Protein AF-A0A6M6E8F3-F1 (afdb_monomer_lite)

pLDDT: mean 72.71, std 21.68, range [26.3, 95.5]

Structure (mmCIF, N/CA/C/O backbone):
data_AF-A0A6M6E8F3-F1
#
_entry.id   AF-A0A6M6E8F3-F1
#
loop_
_atom_site.group_PDB
_atom_site.id
_atom_site.type_symbol
_atom_site.label_atom_id
_atom_site.label_alt_id
_atom_site.label_comp_id
_atom_site.label_asym_id
_atom_site.label_entity_id
_atom_site.label_seq_id
_atom_site.pdbx_PDB_ins_code
_atom_site.Cartn_x
_atom_site.Cartn_y
_atom_site.Cartn_z
_atom_site.occupancy
_atom_site.B_iso_or_equiv
_atom_site.auth_seq_id
_atom_site.auth_comp_id
_atom_site.auth_asym_id
_atom_site.auth_atom_id
_atom_site.pdbx_PDB_model_num
ATOM 1 N N . MET A 1 1 ? 24.243 13.086 -20.983 1.00 77.94 1 MET A N 1
ATOM 2 C CA . MET A 1 1 ? 22.842 13.074 -20.496 1.00 77.94 1 MET A CA 1
ATOM 3 C C . MET A 1 1 ? 22.881 13.192 -18.975 1.00 77.94 1 MET A C 1
ATOM 5 O O . MET A 1 1 ? 23.960 13.011 -18.423 1.00 77.94 1 MET A O 1
ATOM 9 N N . GLU A 1 2 ? 21.781 13.536 -18.310 1.00 85.00 2 GLU A N 1
ATOM 10 C CA . GLU A 1 2 ? 21.704 13.627 -16.841 1.00 85.00 2 GLU A CA 1
ATOM 11 C C . GLU A 1 2 ? 20.726 12.581 -16.309 1.00 85.00 2 GLU A C 1
ATOM 13 O O . GLU A 1 2 ? 19.690 12.353 -16.931 1.00 85.00 2 GLU A O 1
ATOM 18 N N . TYR A 1 3 ? 21.041 11.976 -15.164 1.00 87.31 3 TYR A N 1
ATOM 19 C CA . TYR A 1 3 ? 20.139 11.078 -14.440 1.00 87.31 3 TYR A CA 1
ATOM 20 C C . TYR A 1 3 ? 20.190 11.373 -12.940 1.00 87.31 3 TYR A C 1
ATOM 22 O O . TYR A 1 3 ? 21.206 11.829 -12.411 1.00 87.31 3 TYR A O 1
ATOM 30 N N . TYR A 1 4 ? 19.077 11.138 -12.248 1.00 88.88 4 TYR A N 1
ATOM 31 C CA . TYR A 1 4 ? 18.928 11.475 -10.829 1.00 88.88 4 TYR A CA 1
ATOM 32 C C . TYR A 1 4 ? 18.989 10.221 -9.962 1.00 88.88 4 TYR A C 1
ATOM 34 O O . TYR A 1 4 ? 18.429 9.199 -10.340 1.00 88.88 4 TYR A O 1
ATOM 42 N N . TYR A 1 5 ? 19.590 10.302 -8.777 1.00 90.12 5 TYR A N 1
ATOM 43 C CA . TYR A 1 5 ? 19.613 9.210 -7.801 1.00 90.12 5 TYR A CA 1
ATOM 44 C C . TYR A 1 5 ? 19.027 9.651 -6.460 1.00 90.12 5 TYR A C 1
ATOM 46 O O . TYR A 1 5 ? 19.533 10.581 -5.828 1.00 90.12 5 TYR A O 1
ATOM 54 N N . PHE A 1 6 ? 17.976 8.951 -6.032 1.00 88.00 6 PHE A N 1
ATOM 55 C CA . PHE A 1 6 ? 17.266 9.179 -4.776 1.00 88.00 6 PHE A CA 1
ATOM 56 C C . PHE A 1 6 ? 17.808 8.245 -3.699 1.00 88.00 6 PHE A C 1
ATOM 58 O O . PHE A 1 6 ? 17.454 7.065 -3.646 1.00 88.00 6 PHE A O 1
ATOM 65 N N . ARG A 1 7 ? 18.661 8.780 -2.819 1.00 84.75 7 ARG A N 1
ATOM 66 C CA . ARG A 1 7 ? 19.386 7.974 -1.818 1.00 84.75 7 ARG A CA 1
ATOM 67 C C . ARG A 1 7 ? 18.483 7.276 -0.805 1.00 84.75 7 ARG A C 1
ATOM 69 O O . ARG A 1 7 ? 18.870 6.248 -0.267 1.00 84.75 7 ARG A O 1
ATOM 76 N N . ASP A 1 8 ? 17.309 7.834 -0.518 1.00 81.06 8 ASP A N 1
ATOM 77 C CA . ASP A 1 8 ? 16.386 7.305 0.491 1.00 81.06 8 ASP A CA 1
ATOM 78 C C . ASP A 1 8 ? 15.407 6.248 -0.042 1.00 81.06 8 ASP A C 1
ATOM 80 O O . ASP A 1 8 ? 14.655 5.658 0.731 1.00 81.06 8 ASP A O 1
ATOM 84 N N . ILE A 1 9 ? 15.410 6.011 -1.357 1.00 81.06 9 ILE A N 1
ATOM 85 C CA . ILE A 1 9 ? 14.606 4.978 -2.029 1.00 81.06 9 ILE A CA 1
ATOM 86 C C . ILE A 1 9 ? 15.512 3.980 -2.788 1.00 81.06 9 ILE A C 1
ATOM 88 O O . ILE A 1 9 ? 15.017 2.969 -3.271 1.00 81.06 9 ILE A O 1
ATOM 92 N N . ASP A 1 10 ? 16.827 4.239 -2.844 1.00 84.56 10 ASP A N 1
ATOM 93 C CA . ASP A 1 10 ? 17.835 3.510 -3.631 1.00 84.56 10 ASP A CA 1
ATOM 94 C C . ASP A 1 10 ? 17.411 3.314 -5.098 1.00 84.56 10 ASP A C 1
ATOM 96 O O . ASP A 1 10 ? 17.284 2.199 -5.601 1.00 84.56 10 ASP A O 1
ATOM 100 N N . PHE A 1 11 ? 17.121 4.426 -5.781 1.00 87.50 11 PHE A N 1
ATOM 101 C CA . PHE A 1 11 ? 16.502 4.394 -7.106 1.00 87.50 11 PHE A CA 1
ATOM 102 C C . PHE A 1 11 ? 17.033 5.474 -8.054 1.00 87.50 11 PHE A C 1
ATOM 104 O O . PHE A 1 11 ? 17.183 6.639 -7.664 1.00 87.50 11 PHE A O 1
ATOM 111 N N . TYR A 1 12 ? 17.263 5.099 -9.316 1.00 88.31 12 TYR A N 1
ATOM 112 C CA . TYR A 1 12 ? 17.655 6.013 -10.388 1.00 88.31 12 TYR A CA 1
ATOM 113 C C . TYR A 1 12 ? 16.429 6.506 -11.170 1.00 88.31 12 TYR A C 1
ATOM 115 O O . TYR A 1 12 ? 15.498 5.759 -11.430 1.00 88.31 12 TYR A O 1
ATOM 123 N N . CYS A 1 13 ? 16.419 7.765 -11.596 1.00 90.06 13 CYS A N 1
ATOM 124 C CA . CYS A 1 13 ? 15.531 8.256 -12.650 1.00 90.06 13 CYS A CA 1
ATOM 125 C C . CYS A 1 13 ? 16.394 8.545 -13.873 1.00 90.06 13 CYS A C 1
ATOM 127 O O . CYS A 1 13 ? 17.084 9.569 -13.891 1.00 90.06 13 CYS A O 1
ATOM 129 N N . ILE A 1 14 ? 16.359 7.656 -14.869 1.00 89.50 14 ILE A N 1
ATOM 130 C CA . ILE A 1 14 ? 16.990 7.911 -16.16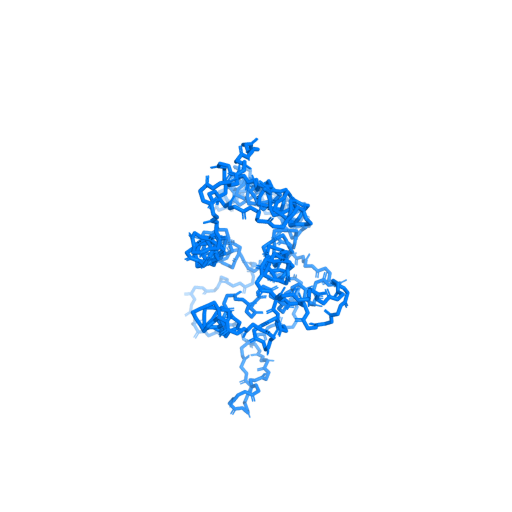8 1.00 89.50 14 ILE A CA 1
ATOM 131 C C . ILE A 1 14 ? 16.177 8.964 -16.920 1.00 89.50 14 ILE A C 1
ATOM 133 O O . ILE A 1 14 ? 16.746 9.876 -17.515 1.00 89.50 14 ILE A O 1
ATOM 137 N N . ASN A 1 15 ? 14.846 8.893 -16.836 1.00 87.88 15 ASN A N 1
ATOM 138 C CA . ASN A 1 15 ? 13.970 9.875 -17.453 1.00 87.88 15 ASN A CA 1
ATOM 139 C C . ASN A 1 15 ? 13.608 10.986 -16.445 1.00 87.88 15 ASN A C 1
ATOM 141 O O . ASN A 1 15 ? 13.004 10.709 -15.403 1.00 87.88 15 ASN A O 1
ATOM 145 N N . PRO A 1 16 ? 13.893 12.276 -16.735 1.00 85.06 16 PRO A N 1
ATOM 146 C CA . PRO A 1 16 ? 13.561 13.387 -15.834 1.00 85.06 16 PRO A CA 1
ATOM 147 C C . PRO A 1 16 ? 12.064 13.489 -15.494 1.00 85.06 16 PRO A C 1
ATOM 149 O O . PRO A 1 16 ? 11.696 13.982 -14.428 1.00 85.06 16 PRO A O 1
ATOM 152 N N . SER A 1 17 ? 11.181 12.976 -16.358 1.00 83.38 17 SER A N 1
ATOM 153 C CA . SER A 1 17 ? 9.737 12.868 -16.107 1.00 83.38 17 SER A CA 1
ATOM 154 C C . SER A 1 17 ? 9.382 11.983 -14.908 1.00 83.38 17 SER A C 1
ATOM 156 O O . SER A 1 17 ? 8.331 12.198 -14.300 1.00 83.38 17 SER A O 1
ATOM 158 N N . THR A 1 18 ? 10.240 11.026 -14.549 1.00 89.19 18 THR A N 1
ATOM 159 C CA . THR A 1 18 ? 10.039 10.058 -13.459 1.00 89.19 18 THR A CA 1
ATOM 160 C C . THR A 1 18 ? 10.247 10.684 -12.078 1.00 89.19 18 THR A C 1
ATOM 162 O O . THR A 1 18 ? 9.596 10.280 -11.113 1.00 89.19 18 THR A O 1
ATOM 165 N N . VAL A 1 19 ? 11.065 11.743 -11.981 1.00 87.12 19 VAL A N 1
ATOM 166 C CA . VAL A 1 19 ? 11.380 12.479 -10.737 1.00 87.12 19 VAL A CA 1
ATOM 167 C C . VAL A 1 19 ? 10.122 12.863 -9.952 1.00 87.12 19 VAL A C 1
ATOM 169 O O . VAL A 1 19 ? 10.101 12.773 -8.723 1.00 87.12 19 VAL A O 1
ATOM 172 N N . LYS A 1 20 ? 9.049 13.271 -10.645 1.00 85.88 20 LYS A N 1
ATOM 173 C CA . LYS A 1 20 ? 7.775 13.631 -10.002 1.00 85.88 20 LYS A CA 1
ATOM 174 C C . LYS A 1 20 ? 7.107 12.421 -9.336 1.00 85.88 20 LYS A C 1
ATOM 176 O O . LYS A 1 20 ? 6.633 12.548 -8.214 1.00 85.88 20 LYS A O 1
ATOM 181 N N . TYR A 1 21 ? 7.132 11.252 -9.979 1.00 89.31 21 TYR A N 1
ATOM 182 C CA . TYR A 1 21 ? 6.516 10.028 -9.467 1.00 89.31 21 TYR A CA 1
ATOM 183 C C . TYR A 1 21 ? 7.298 9.462 -8.278 1.00 89.31 21 TYR A C 1
ATOM 185 O O . TYR A 1 21 ? 6.689 9.112 -7.274 1.00 89.31 21 TYR A O 1
ATOM 193 N N . VAL A 1 22 ? 8.634 9.482 -8.313 1.00 86.81 22 VAL A N 1
ATOM 194 C CA . VAL A 1 22 ? 9.467 9.064 -7.166 1.00 86.81 22 VAL A CA 1
ATOM 195 C C . VAL A 1 22 ? 9.282 10.002 -5.967 1.00 86.81 22 VAL A C 1
ATOM 197 O O . VAL A 1 22 ? 9.132 9.543 -4.834 1.00 86.81 22 VAL A O 1
ATOM 200 N N . ARG A 1 23 ? 9.174 11.319 -6.201 1.00 82.62 23 ARG A N 1
ATOM 201 C CA . ARG A 1 23 ? 8.802 12.286 -5.151 1.00 82.62 23 ARG A CA 1
ATOM 202 C C . ARG A 1 23 ? 7.404 12.022 -4.583 1.00 82.62 23 ARG A C 1
ATOM 204 O O . ARG A 1 23 ? 7.235 12.105 -3.367 1.00 82.62 23 ARG A O 1
ATOM 211 N N . SER A 1 24 ? 6.425 11.671 -5.416 1.00 85.94 24 SER A N 1
ATOM 212 C CA . SER A 1 24 ? 5.096 11.267 -4.944 1.00 85.94 24 SER A CA 1
ATOM 213 C C . SER A 1 24 ? 5.142 9.958 -4.146 1.00 85.94 24 SER A C 1
ATOM 215 O O . SER A 1 24 ? 4.538 9.900 -3.080 1.00 85.94 24 SER A O 1
ATOM 217 N N . LEU A 1 25 ? 5.911 8.945 -4.572 1.00 86.62 25 LEU A N 1
ATOM 218 C CA . LEU A 1 25 ? 6.087 7.689 -3.827 1.00 86.62 25 LEU A CA 1
ATOM 219 C C . LEU A 1 25 ? 6.647 7.959 -2.424 1.00 86.62 25 LEU A C 1
ATOM 221 O O . LEU A 1 25 ? 6.111 7.463 -1.434 1.00 86.62 25 LEU A O 1
ATOM 225 N N . ARG A 1 26 ? 7.664 8.826 -2.327 1.00 85.56 26 ARG A N 1
ATOM 226 C CA . ARG A 1 26 ? 8.239 9.305 -1.059 1.00 85.56 26 ARG A CA 1
ATOM 227 C C . ARG A 1 26 ? 7.192 9.952 -0.145 1.00 85.56 26 ARG A C 1
ATOM 229 O O . ARG A 1 26 ? 7.164 9.686 1.054 1.00 85.56 26 ARG A O 1
ATOM 236 N N . GLN A 1 27 ? 6.338 10.813 -0.701 1.00 85.69 27 GLN A N 1
ATOM 237 C CA . GLN A 1 27 ? 5.272 11.483 0.051 1.00 85.69 27 GLN A CA 1
ATOM 238 C C . GLN A 1 27 ? 4.195 10.497 0.522 1.00 85.69 27 GLN A C 1
ATOM 240 O O . GLN A 1 27 ? 3.764 10.580 1.671 1.00 85.69 27 GLN A O 1
ATOM 245 N N . ILE A 1 28 ? 3.795 9.539 -0.321 1.00 86.44 28 ILE A N 1
ATOM 246 C CA . ILE A 1 28 ? 2.806 8.521 0.055 1.00 86.44 28 ILE A CA 1
ATOM 247 C C . ILE A 1 28 ? 3.365 7.558 1.109 1.00 86.44 28 ILE A C 1
ATOM 249 O O . ILE A 1 28 ? 2.637 7.232 2.044 1.00 86.44 28 ILE A O 1
ATOM 253 N N . ARG A 1 29 ? 4.648 7.174 1.050 1.00 89.88 29 ARG A N 1
ATOM 254 C CA . ARG A 1 29 ? 5.299 6.385 2.116 1.00 89.88 29 ARG A CA 1
ATOM 255 C C . ARG A 1 29 ? 5.253 7.095 3.471 1.00 89.88 29 ARG A C 1
ATOM 257 O O . ARG A 1 29 ? 4.754 6.518 4.428 1.00 89.88 29 ARG A O 1
ATOM 264 N N . ARG A 1 30 ? 5.618 8.381 3.530 1.00 87.12 30 ARG A N 1
ATOM 265 C CA . ARG A 1 30 ? 5.496 9.197 4.759 1.00 87.12 30 ARG A CA 1
ATOM 266 C C . ARG A 1 30 ? 4.057 9.312 5.267 1.00 87.12 30 ARG A C 1
ATOM 268 O O . ARG A 1 30 ? 3.824 9.348 6.470 1.00 87.12 30 ARG A O 1
ATOM 275 N N . ARG A 1 31 ? 3.079 9.370 4.359 1.00 84.75 31 ARG A N 1
ATOM 276 C CA . ARG A 1 31 ? 1.653 9.363 4.715 1.00 84.75 31 ARG A CA 1
ATOM 277 C C . ARG A 1 31 ? 1.198 7.995 5.245 1.00 84.75 31 ARG A C 1
ATOM 279 O O . ARG A 1 31 ? 0.433 7.950 6.199 1.00 84.75 31 ARG A O 1
ATOM 286 N N . THR A 1 32 ? 1.710 6.907 4.672 1.00 91.94 32 THR A N 1
ATOM 287 C CA . THR A 1 32 ? 1.505 5.530 5.156 1.00 91.94 32 THR A CA 1
ATOM 288 C C . THR A 1 32 ? 2.042 5.395 6.584 1.00 91.94 32 THR A C 1
ATOM 290 O O . THR A 1 32 ? 1.320 4.959 7.470 1.00 91.94 32 THR A O 1
ATOM 293 N N . GLU A 1 33 ? 3.276 5.848 6.827 1.00 94.69 33 GLU A N 1
ATOM 294 C CA . GLU A 1 33 ? 3.904 5.880 8.157 1.00 94.69 33 GLU A CA 1
ATOM 295 C C . GLU A 1 33 ? 3.101 6.726 9.153 1.00 94.69 33 GLU A C 1
ATOM 297 O O . GLU A 1 33 ? 2.912 6.314 10.293 1.00 94.69 33 GLU A O 1
ATOM 302 N N . TYR A 1 34 ? 2.592 7.894 8.744 1.00 95.00 34 TYR A N 1
ATOM 303 C CA . TYR A 1 34 ? 1.730 8.715 9.598 1.00 95.00 34 TYR A CA 1
ATOM 304 C C . TYR A 1 34 ? 0.469 7.955 10.032 1.00 95.00 34 TYR A C 1
ATOM 306 O O . TYR A 1 34 ? 0.237 7.840 11.232 1.00 95.00 34 TYR A O 1
ATOM 314 N N . HIS A 1 35 ? -0.304 7.405 9.088 1.00 88.69 35 HIS A N 1
ATOM 315 C CA . HIS A 1 35 ? -1.558 6.709 9.403 1.00 88.69 35 HIS A CA 1
ATOM 316 C C . HIS A 1 35 ? -1.317 5.410 10.195 1.00 88.69 35 HIS A C 1
ATOM 318 O O . HIS A 1 35 ? -2.048 5.127 11.139 1.00 88.69 35 HIS A O 1
ATOM 324 N N . GLN A 1 36 ? -0.235 4.674 9.898 1.00 92.00 36 GLN A N 1
ATOM 325 C CA . GLN A 1 36 ? 0.221 3.538 10.712 1.00 92.00 36 GLN A CA 1
ATOM 326 C C . GLN A 1 36 ? 0.444 3.971 12.175 1.00 92.00 36 GLN A C 1
ATOM 328 O O . GLN A 1 36 ? -0.155 3.405 13.086 1.00 92.00 36 GLN A O 1
ATOM 333 N N . ASN A 1 37 ? 1.233 5.029 12.395 1.00 92.94 37 ASN A N 1
ATOM 334 C CA . ASN A 1 37 ? 1.550 5.545 13.730 1.00 92.94 37 ASN A CA 1
ATOM 335 C C . ASN A 1 37 ? 0.334 6.127 14.480 1.00 92.94 37 ASN A C 1
ATOM 337 O O . ASN A 1 37 ? 0.400 6.267 15.700 1.00 92.94 37 ASN A O 1
ATOM 341 N N . GLN A 1 38 ? -0.738 6.546 13.795 1.00 88.69 38 GLN A N 1
ATOM 342 C CA . GLN A 1 38 ? -1.977 6.959 14.469 1.00 88.69 38 GLN A CA 1
ATOM 343 C C . GLN A 1 38 ? -2.807 5.746 14.886 1.00 88.69 38 GLN A C 1
ATOM 345 O O . GLN A 1 38 ? -3.202 5.663 16.046 1.00 88.69 38 GLN A O 1
ATOM 350 N N . LEU A 1 39 ? -2.998 4.769 13.992 1.00 80.88 39 LEU A N 1
ATOM 351 C CA . LEU A 1 39 ? -3.688 3.518 14.321 1.00 80.88 39 LEU A CA 1
ATOM 352 C C . LEU A 1 39 ? -3.033 2.796 15.496 1.00 80.88 39 LEU A C 1
ATOM 354 O O . LEU A 1 39 ? -3.733 2.385 16.414 1.00 80.88 39 LEU A O 1
ATOM 358 N N . GLU A 1 40 ? -1.702 2.693 15.512 1.00 82.88 40 GLU A N 1
ATOM 359 C CA . GLU A 1 40 ? -0.963 2.090 16.628 1.00 82.88 40 GLU A CA 1
ATOM 360 C C . GLU A 1 40 ? -1.266 2.779 17.966 1.00 82.88 40 GLU A C 1
ATOM 362 O O . GLU A 1 40 ? -1.472 2.090 18.960 1.00 82.88 40 GLU A O 1
ATOM 367 N N . LYS A 1 41 ? -1.382 4.115 17.998 1.00 85.94 41 LYS A N 1
ATOM 368 C CA . LYS A 1 41 ? -1.740 4.857 19.222 1.00 85.94 41 LYS A CA 1
ATOM 369 C C . LYS A 1 41 ? -3.175 4.611 19.665 1.00 85.94 41 LYS A C 1
ATOM 371 O O . LYS A 1 41 ? -3.401 4.448 20.855 1.00 85.94 41 LYS A O 1
ATOM 376 N N . TYR A 1 42 ? -4.135 4.598 18.739 1.00 78.69 42 TYR A N 1
ATOM 377 C CA . TYR A 1 42 ? -5.544 4.378 19.084 1.00 78.69 42 TYR A CA 1
ATOM 378 C C . TYR A 1 42 ? -5.818 2.925 19.497 1.00 78.69 42 TYR A C 1
ATOM 380 O O . TYR A 1 42 ? -6.618 2.677 20.393 1.00 78.69 42 TYR A O 1
ATOM 388 N N . LEU A 1 43 ? -5.104 1.961 18.907 1.00 71.19 43 LEU A N 1
ATOM 389 C CA . LEU A 1 43 ? -5.134 0.552 19.315 1.00 71.19 43 LEU A CA 1
ATOM 390 C C . LEU A 1 43 ? -4.438 0.296 20.664 1.00 71.19 43 LEU A C 1
ATOM 392 O O . LEU A 1 43 ? -4.671 -0.751 21.265 1.00 71.19 43 LEU A O 1
ATOM 396 N N . GLN A 1 44 ? -3.597 1.228 21.122 1.00 74.94 44 GLN A N 1
ATOM 397 C CA . GLN A 1 44 ? -2.865 1.194 22.394 1.00 74.94 44 GLN A CA 1
ATOM 398 C C . GLN A 1 44 ? -3.327 2.311 23.351 1.00 74.94 44 GLN A C 1
ATOM 400 O O . GLN A 1 44 ? -2.542 2.761 24.184 1.00 74.94 44 GLN A O 1
ATOM 405 N N . ASP A 1 45 ? -4.569 2.797 23.224 1.00 74.69 45 ASP A N 1
ATOM 406 C CA . ASP A 1 45 ? -5.080 3.869 24.084 1.00 74.69 45 ASP A CA 1
ATOM 407 C C . ASP A 1 45 ? -5.141 3.400 25.556 1.00 74.69 45 ASP A C 1
ATOM 409 O O . ASP A 1 45 ? -5.942 2.514 25.878 1.00 74.69 45 ASP A O 1
ATOM 413 N N . PRO A 1 46 ? -4.356 3.999 26.478 1.00 74.62 46 PRO A N 1
ATOM 414 C CA . PRO A 1 46 ? -4.354 3.600 27.884 1.00 74.62 46 PRO A CA 1
ATOM 415 C C . PRO A 1 46 ? -5.716 3.781 28.565 1.00 74.62 46 PRO A C 1
ATOM 417 O O . PRO A 1 46 ? -6.006 3.104 29.549 1.00 74.62 46 PRO A O 1
ATOM 420 N N . LEU A 1 47 ? -6.568 4.678 28.052 1.00 76.25 47 LEU A N 1
ATOM 421 C CA . LEU A 1 47 ? -7.912 4.881 28.580 1.00 76.25 47 LEU A CA 1
ATOM 422 C C . LEU A 1 47 ? -8.864 3.745 28.176 1.00 76.25 47 LEU A C 1
ATOM 424 O O . LEU A 1 47 ? -9.744 3.406 28.961 1.00 76.25 47 LEU A O 1
ATOM 428 N N . LEU A 1 48 ? -8.676 3.101 27.014 1.00 69.06 48 LEU A N 1
ATOM 429 C CA . LEU A 1 48 ? -9.414 1.873 26.680 1.00 69.06 48 LEU A CA 1
ATOM 430 C C . LEU A 1 48 ? -9.029 0.724 27.618 1.00 69.06 48 LEU A C 1
ATOM 432 O O . LEU A 1 48 ? -9.911 0.007 28.089 1.00 69.06 48 LEU A O 1
ATOM 436 N N . GLU A 1 49 ? -7.735 0.561 27.907 1.00 67.12 49 GLU A N 1
ATOM 437 C CA . GLU A 1 49 ? -7.245 -0.465 28.837 1.00 67.12 49 GLU A CA 1
ATOM 438 C C . GLU A 1 49 ? -7.786 -0.227 30.255 1.00 67.12 49 GLU A C 1
ATOM 440 O O . GLU A 1 49 ? -8.368 -1.135 30.852 1.00 67.12 49 GLU A O 1
ATOM 445 N N . GLN A 1 50 ? -7.694 1.011 30.756 1.00 74.81 50 GLN A N 1
ATOM 446 C CA . GLN A 1 50 ? -8.229 1.381 32.066 1.00 74.81 50 GLN A CA 1
ATOM 447 C C . GLN A 1 50 ? -9.749 1.164 32.150 1.00 74.81 50 GLN A C 1
ATOM 449 O O . GLN A 1 50 ? -10.214 0.498 33.069 1.00 74.81 50 GLN A O 1
ATOM 454 N N . LEU A 1 51 ? -10.530 1.677 31.192 1.00 65.38 51 LEU A N 1
ATOM 455 C CA . LEU A 1 51 ? -11.992 1.537 31.207 1.00 65.38 51 LEU A CA 1
ATOM 456 C C . LEU A 1 51 ? -12.446 0.079 31.025 1.00 65.38 51 LEU A C 1
ATOM 458 O O . LEU A 1 51 ? -13.494 -0.309 31.542 1.00 65.38 51 LEU A O 1
ATOM 462 N N . GLY A 1 52 ? -11.658 -0.735 30.315 1.00 58.88 52 GLY A N 1
ATOM 463 C CA . GLY A 1 52 ? -11.851 -2.180 30.229 1.00 58.88 52 GLY A CA 1
ATOM 464 C C . GLY A 1 52 ? -11.647 -2.872 31.577 1.00 58.88 52 GLY A C 1
ATOM 465 O O . GLY A 1 52 ? -12.480 -3.688 31.973 1.00 58.88 52 GLY A O 1
ATOM 466 N N . GLN A 1 53 ? -10.590 -2.509 32.308 1.00 62.53 53 GLN A N 1
ATOM 467 C CA . GLN A 1 53 ? -10.325 -3.023 33.652 1.00 62.53 53 GLN A CA 1
ATOM 468 C C . GLN A 1 53 ? -11.400 -2.569 34.655 1.00 62.53 53 GLN A C 1
ATOM 470 O O . GLN A 1 53 ? -11.971 -3.408 35.346 1.00 62.53 53 GLN A O 1
ATOM 475 N N . ASP A 1 54 ? -11.768 -1.283 34.653 1.00 61.22 54 ASP A N 1
ATOM 476 C CA . ASP A 1 54 ? -12.831 -0.721 35.500 1.00 61.22 54 ASP A CA 1
ATOM 477 C C . ASP A 1 54 ? -14.183 -1.441 35.280 1.00 61.22 54 ASP A C 1
ATOM 479 O O . ASP A 1 54 ? -14.952 -1.656 36.222 1.00 61.22 54 ASP A O 1
ATOM 483 N N . PHE A 1 55 ? -14.476 -1.848 34.037 1.00 54.00 55 PHE A N 1
ATOM 484 C CA . PHE A 1 55 ? -15.661 -2.641 33.696 1.00 54.00 55 PHE A CA 1
ATOM 485 C C . PHE A 1 55 ? -15.585 -4.081 34.227 1.00 54.00 55 PHE A C 1
ATOM 487 O O . PHE A 1 55 ? -16.577 -4.582 34.760 1.00 54.00 55 PHE A O 1
ATOM 494 N N . VAL A 1 56 ? -14.424 -4.737 34.121 1.00 62.94 56 VAL A N 1
ATOM 495 C CA . VAL A 1 56 ? -14.187 -6.090 34.664 1.00 62.94 56 VAL A CA 1
ATOM 496 C C . VAL A 1 56 ? -14.281 -6.108 36.192 1.00 62.94 56 VAL A C 1
ATOM 498 O O . VAL A 1 56 ? -14.867 -7.034 36.752 1.00 62.94 56 VAL A O 1
ATOM 501 N N . ASP A 1 57 ? -13.783 -5.065 36.856 1.00 70.31 57 ASP A N 1
ATOM 502 C CA . ASP A 1 57 ? -13.853 -4.897 38.313 1.00 70.31 57 ASP A CA 1
ATOM 503 C C . ASP A 1 57 ? -15.253 -4.478 38.811 1.00 70.31 57 ASP A C 1
ATOM 505 O O . ASP A 1 57 ? -15.489 -4.367 40.016 1.00 70.31 57 ASP A O 1
ATOM 509 N N . GLY A 1 58 ? -16.213 -4.289 37.897 1.00 65.81 58 GLY A N 1
ATOM 510 C CA . GLY A 1 58 ? -17.617 -4.033 38.215 1.00 65.81 58 GLY A CA 1
ATOM 511 C C . GLY A 1 58 ? -17.900 -2.623 38.738 1.00 65.81 58 GLY A C 1
ATOM 512 O O . GLY A 1 58 ? -18.893 -2.430 39.443 1.00 65.81 58 GLY A O 1
ATOM 513 N N . LEU A 1 59 ? -17.051 -1.640 38.418 1.00 78.56 59 LEU A N 1
ATOM 514 C CA . LEU A 1 59 ? -17.242 -0.258 38.856 1.00 78.56 59 LEU A CA 1
ATOM 515 C C . LEU A 1 59 ? -18.496 0.366 38.224 1.00 78.56 59 LEU A C 1
ATOM 517 O O . LEU A 1 59 ? -18.757 0.257 37.021 1.00 78.56 59 LEU A O 1
ATOM 521 N N . GLU A 1 60 ? -19.285 1.055 39.050 1.00 82.94 60 GLU A N 1
ATOM 522 C CA . GLU A 1 60 ? -20.534 1.679 38.618 1.00 82.94 60 GLU A CA 1
ATOM 523 C C . GLU A 1 60 ? -20.268 2.742 37.538 1.00 82.94 60 GLU A C 1
ATOM 525 O O . GLU A 1 60 ? -19.439 3.636 37.699 1.00 82.94 60 GLU A O 1
ATOM 530 N N . GLY A 1 61 ? -20.966 2.628 36.405 1.00 70.44 61 GLY A N 1
ATOM 531 C CA . GLY A 1 61 ? -20.796 3.515 35.251 1.00 70.44 61 GLY A CA 1
ATOM 532 C C . GLY A 1 61 ? -19.655 3.149 34.292 1.00 70.44 61 GLY A C 1
ATOM 533 O O . GLY A 1 61 ? -19.672 3.639 33.163 1.00 70.44 61 GLY A O 1
ATOM 534 N N . ALA A 1 62 ? -18.731 2.246 34.650 1.00 58.31 62 ALA A N 1
ATOM 535 C CA . ALA A 1 62 ? -17.586 1.893 33.799 1.00 58.31 62 ALA A CA 1
ATOM 536 C C . ALA A 1 62 ? -18.000 1.370 32.410 1.00 58.31 62 ALA A C 1
ATOM 538 O O . ALA A 1 62 ? -17.428 1.776 31.402 1.00 58.31 62 ALA A O 1
ATOM 539 N N . ALA A 1 63 ? -19.070 0.568 32.336 1.00 56.50 63 ALA A N 1
ATOM 540 C CA . ALA A 1 63 ? -19.643 0.090 31.073 1.00 56.50 63 ALA A CA 1
ATOM 541 C C . ALA A 1 63 ? -20.059 1.235 30.126 1.00 56.50 63 ALA A C 1
ATOM 543 O O . ALA A 1 63 ? -19.824 1.168 28.920 1.00 56.50 63 ALA A O 1
ATOM 544 N N . LEU A 1 64 ? -20.667 2.297 30.670 1.00 64.69 64 LEU A N 1
ATOM 545 C CA . LEU A 1 64 ? -21.107 3.458 29.894 1.00 64.69 64 LEU A CA 1
ATOM 546 C C . LEU A 1 64 ? -19.913 4.317 29.465 1.00 64.69 64 LEU A C 1
ATOM 548 O O . LEU A 1 64 ? -19.880 4.780 28.325 1.00 64.69 64 LEU A O 1
ATOM 552 N N . SER A 1 65 ? -18.928 4.500 30.346 1.00 68.62 65 SER A N 1
ATOM 553 C CA . SER A 1 65 ? -17.680 5.205 30.034 1.00 68.62 65 SER A CA 1
ATOM 554 C C . SER A 1 65 ? -16.904 4.502 28.916 1.00 68.62 65 SER A C 1
ATOM 556 O O . SER A 1 65 ? -16.542 5.148 27.935 1.00 68.62 65 SER A O 1
ATOM 558 N N . LEU A 1 66 ? -16.733 3.177 29.008 1.00 63.47 66 LEU A N 1
ATOM 559 C CA . LEU A 1 66 ? -16.081 2.351 27.988 1.00 63.47 66 LEU A CA 1
ATOM 560 C C . LEU A 1 66 ? -16.809 2.444 26.640 1.00 63.47 66 LEU A C 1
ATOM 562 O O . LEU A 1 66 ? -16.189 2.764 25.629 1.00 63.47 66 LEU A O 1
ATOM 566 N N . ALA A 1 67 ? -18.132 2.242 26.624 1.00 61.62 67 ALA A N 1
ATOM 567 C CA . ALA A 1 67 ? -18.931 2.347 25.403 1.00 61.62 67 ALA A CA 1
ATOM 568 C C . ALA A 1 67 ? -18.880 3.756 24.780 1.00 61.62 67 ALA A C 1
ATOM 570 O O . ALA A 1 67 ? -18.803 3.894 23.558 1.00 61.62 67 ALA A O 1
ATOM 571 N N . THR A 1 68 ? -18.880 4.805 25.608 1.00 69.56 68 THR A N 1
ATOM 572 C CA . THR A 1 68 ? -18.768 6.200 25.153 1.00 69.56 68 THR A CA 1
ATOM 573 C C . THR A 1 68 ? -17.399 6.480 24.537 1.00 69.56 68 THR A C 1
ATOM 575 O O . THR A 1 68 ? -17.333 7.131 23.498 1.00 69.56 68 THR A O 1
ATOM 578 N N . HIS A 1 69 ? -16.320 5.973 25.142 1.00 76.44 69 HIS A N 1
ATOM 579 C CA . HIS A 1 69 ? -14.956 6.156 24.639 1.00 76.44 69 HIS A CA 1
ATOM 580 C C . HIS A 1 69 ? -14.729 5.412 23.317 1.00 76.44 69 HIS A C 1
ATOM 582 O O . HIS A 1 69 ? -14.252 6.005 22.353 1.00 76.44 69 HIS A O 1
ATOM 588 N N . ILE A 1 70 ? -15.195 4.160 23.222 1.00 68.00 70 ILE A N 1
ATOM 589 C CA . ILE A 1 70 ? -15.212 3.386 21.967 1.00 68.00 70 ILE A CA 1
ATOM 590 C C . ILE A 1 70 ? -15.948 4.166 20.865 1.00 68.00 70 ILE A C 1
ATOM 592 O O . ILE A 1 70 ? -15.368 4.439 19.821 1.00 68.00 70 ILE A O 1
ATOM 596 N N . THR A 1 71 ? -17.163 4.658 21.139 1.00 67.00 71 THR A N 1
ATOM 597 C CA . THR A 1 71 ? -17.963 5.438 20.167 1.00 67.00 71 THR A CA 1
ATOM 598 C C . THR A 1 71 ? -17.258 6.719 19.676 1.00 67.00 71 THR A C 1
ATOM 600 O O . THR A 1 71 ? -17.575 7.223 18.598 1.00 67.00 71 THR A O 1
ATOM 603 N N . GLN A 1 72 ? -16.313 7.276 20.445 1.00 74.38 72 GLN A N 1
ATOM 604 C CA . GLN A 1 72 ? -15.506 8.433 20.035 1.00 74.38 72 GLN A CA 1
ATOM 605 C C . GLN A 1 72 ? -14.279 8.037 19.205 1.00 74.38 72 GLN A C 1
ATOM 607 O O . GLN A 1 72 ? -13.923 8.758 18.273 1.00 74.38 72 GLN A O 1
ATOM 612 N N . LEU A 1 73 ? -13.636 6.916 19.541 1.00 69.06 73 LEU A N 1
ATOM 613 C CA . LEU A 1 73 ? -12.448 6.416 18.848 1.00 69.06 73 LEU A CA 1
ATOM 614 C C . LEU A 1 73 ? -12.770 5.755 17.512 1.00 69.06 73 LEU A C 1
ATOM 616 O O . LEU A 1 73 ? -12.027 5.976 16.559 1.00 69.06 73 LEU A O 1
ATOM 620 N N . ASP A 1 74 ? -13.865 4.995 17.442 1.00 66.25 74 ASP A N 1
ATOM 621 C CA . ASP A 1 74 ? -14.333 4.268 16.259 1.00 66.25 74 ASP A CA 1
ATOM 622 C C . ASP A 1 74 ? -14.176 5.106 14.966 1.00 66.25 74 ASP A C 1
ATOM 624 O O . ASP A 1 74 ? -13.260 4.827 14.190 1.00 66.25 74 ASP A O 1
ATOM 628 N N . PRO A 1 75 ? -14.901 6.229 14.761 1.00 66.88 75 PRO A N 1
ATOM 629 C CA . PRO A 1 75 ? -14.820 7.008 13.518 1.00 66.88 75 PRO A CA 1
ATOM 630 C C . PRO A 1 75 ? -13.434 7.606 13.215 1.00 66.88 75 PRO A C 1
ATOM 632 O O . PRO A 1 75 ? -13.183 8.011 12.078 1.00 66.88 75 PRO A O 1
ATOM 635 N N . ILE A 1 76 ? -12.538 7.696 14.204 1.00 75.19 76 ILE A N 1
ATOM 636 C CA . ILE A 1 76 ? -11.151 8.134 14.009 1.00 75.19 76 ILE A CA 1
ATOM 637 C C . ILE A 1 76 ? -10.313 6.966 13.480 1.00 75.19 76 ILE A C 1
ATOM 639 O O . ILE A 1 76 ? -9.596 7.125 12.491 1.00 75.19 76 ILE A O 1
ATOM 643 N N . ILE A 1 77 ? -10.427 5.790 14.104 1.00 72.88 77 ILE A N 1
ATOM 644 C CA . ILE A 1 77 ? -9.703 4.579 13.709 1.00 72.88 77 ILE A CA 1
ATOM 645 C C . ILE A 1 77 ? -10.049 4.203 12.266 1.00 72.88 77 ILE A C 1
ATOM 647 O O . ILE A 1 77 ? -9.139 3.920 11.489 1.00 72.88 77 ILE A O 1
ATOM 651 N N . ASP A 1 78 ? -11.317 4.273 11.859 1.00 69.56 78 ASP A N 1
ATOM 652 C CA . ASP A 1 78 ? -11.688 3.916 10.487 1.00 69.56 78 ASP A CA 1
ATOM 653 C C . ASP A 1 78 ? -11.265 4.954 9.443 1.00 69.56 78 ASP A C 1
ATOM 655 O O . ASP A 1 78 ? -10.890 4.601 8.321 1.00 69.56 78 ASP A O 1
ATOM 659 N N . ALA A 1 79 ? -11.275 6.243 9.797 1.00 75.06 79 ALA A N 1
ATOM 660 C CA . ALA A 1 79 ? -10.745 7.288 8.92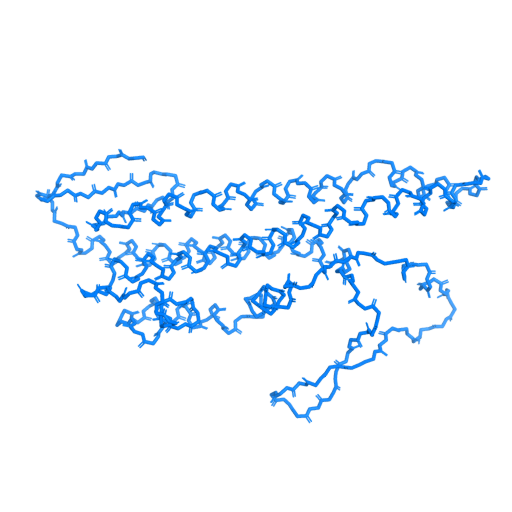6 1.00 75.06 79 ALA A CA 1
ATOM 661 C C . ALA A 1 79 ? -9.237 7.092 8.688 1.00 75.06 79 ALA A C 1
ATOM 663 O O . ALA A 1 79 ? -8.766 7.194 7.550 1.00 75.06 79 ALA A O 1
ATOM 664 N N . GLU A 1 80 ? -8.487 6.751 9.739 1.00 80.62 80 GLU A N 1
ATOM 665 C CA . GLU A 1 80 ? -7.059 6.445 9.657 1.00 80.62 80 GLU A CA 1
ATOM 666 C C . GLU A 1 80 ? -6.789 5.113 8.932 1.00 80.62 80 GLU A C 1
ATOM 668 O O . GLU A 1 80 ? -5.862 5.048 8.122 1.00 80.62 80 GLU A O 1
ATOM 673 N N . SER A 1 81 ? -7.608 4.069 9.118 1.00 77.38 81 SER A N 1
ATOM 674 C CA . SER A 1 81 ? -7.442 2.782 8.421 1.00 77.38 81 SER A CA 1
ATOM 675 C C . SER A 1 81 ? -7.778 2.882 6.935 1.00 77.38 81 SER A C 1
ATOM 677 O O . SER A 1 81 ? -7.018 2.381 6.103 1.00 77.38 81 SER A O 1
ATOM 679 N N . ALA A 1 82 ? -8.848 3.590 6.566 1.00 76.62 82 ALA A N 1
ATOM 680 C CA . ALA A 1 82 ? -9.176 3.873 5.173 1.00 76.62 82 ALA A CA 1
ATOM 681 C C . ALA A 1 82 ? -8.078 4.720 4.506 1.00 76.62 82 ALA A C 1
ATOM 683 O O . ALA A 1 82 ? -7.653 4.426 3.385 1.00 76.62 82 ALA A O 1
ATOM 684 N N . ALA A 1 83 ? -7.555 5.737 5.201 1.00 79.94 83 ALA A N 1
ATOM 685 C CA . ALA A 1 83 ? -6.458 6.555 4.695 1.00 79.94 83 ALA A CA 1
ATOM 686 C C . ALA A 1 83 ? -5.137 5.771 4.573 1.00 79.94 83 ALA A C 1
ATOM 688 O O . ALA A 1 83 ? -4.394 5.977 3.604 1.00 79.94 83 ALA A O 1
ATOM 689 N N . LEU A 1 84 ? -4.866 4.836 5.492 1.00 86.88 84 LEU A N 1
ATOM 690 C CA . 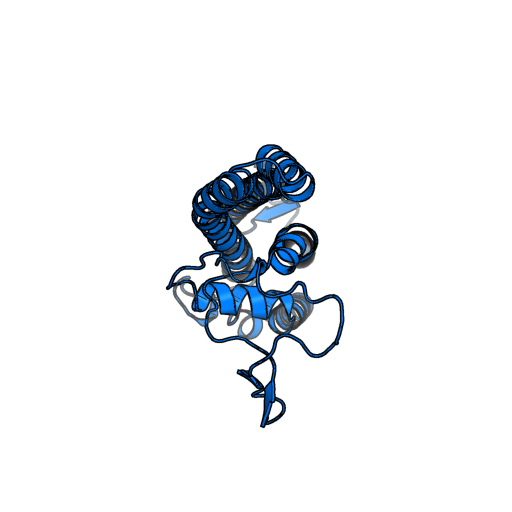LEU A 1 84 ? -3.744 3.906 5.405 1.00 86.88 84 LEU A CA 1
ATOM 691 C C . LEU A 1 84 ? -3.880 3.000 4.175 1.00 86.88 84 LEU A C 1
ATOM 693 O O . LEU A 1 84 ? -2.986 3.011 3.330 1.00 86.88 84 LEU A O 1
ATOM 697 N N . LEU A 1 85 ? -4.998 2.286 4.016 1.00 83.25 85 LEU A N 1
ATOM 698 C CA . LEU A 1 85 ? -5.237 1.379 2.884 1.00 83.25 85 LEU A CA 1
ATOM 699 C C . LEU A 1 85 ? -5.199 2.114 1.535 1.00 83.25 85 LEU A C 1
ATOM 701 O O . LEU A 1 85 ? -4.529 1.659 0.605 1.00 83.25 85 LEU A O 1
ATOM 705 N N . GLN A 1 86 ? -5.795 3.308 1.449 1.00 83.75 86 GLN A N 1
ATOM 706 C CA . GLN A 1 86 ? -5.666 4.183 0.281 1.00 83.75 86 GLN A CA 1
ATOM 707 C C . GLN A 1 86 ? -4.203 4.537 -0.002 1.00 83.75 86 GLN A C 1
ATOM 709 O O . GLN A 1 86 ? -3.774 4.502 -1.159 1.00 83.75 86 GLN A O 1
ATOM 714 N N . SER A 1 87 ? -3.416 4.879 1.024 1.00 88.69 87 SER A N 1
ATOM 715 C CA . SER A 1 87 ? -2.000 5.211 0.844 1.00 88.69 87 SER A CA 1
ATOM 716 C C . SER A 1 87 ? -1.190 4.004 0.358 1.00 88.69 87 SER A C 1
ATOM 718 O O . SER A 1 87 ? -0.458 4.138 -0.622 1.00 88.69 87 SER A O 1
ATOM 720 N N . LEU A 1 88 ? -1.409 2.814 0.930 1.00 92.69 88 LEU A N 1
ATOM 721 C CA . LEU A 1 88 ? -0.798 1.556 0.494 1.00 92.69 88 LEU A CA 1
ATOM 722 C C . LEU A 1 88 ? -1.121 1.260 -0.978 1.00 92.69 88 LEU A C 1
ATOM 724 O O . LEU A 1 88 ? -0.208 1.057 -1.780 1.00 92.69 88 LEU A O 1
ATOM 728 N N . ARG A 1 89 ? -2.401 1.337 -1.370 1.00 89.25 89 ARG A N 1
ATOM 729 C CA . ARG A 1 89 ? -2.830 1.101 -2.758 1.00 89.25 89 ARG A CA 1
ATOM 730 C C . ARG A 1 89 ? -2.204 2.073 -3.751 1.00 89.25 89 ARG A C 1
ATOM 732 O O . ARG A 1 89 ? -1.838 1.680 -4.860 1.00 89.25 89 ARG A O 1
ATOM 739 N N . SER A 1 90 ? -2.080 3.334 -3.342 1.00 88.38 90 SER A N 1
ATOM 740 C CA . SER A 1 90 ? -1.561 4.416 -4.180 1.00 88.38 90 SER A CA 1
ATOM 741 C C . SER A 1 90 ? -0.056 4.289 -4.442 1.00 88.38 90 SER A C 1
ATOM 743 O O . SER A 1 90 ? 0.415 4.795 -5.460 1.00 88.38 90 SER A O 1
ATOM 745 N N . GLN A 1 91 ? 0.706 3.591 -3.584 1.00 94.06 91 GLN A N 1
ATOM 746 C CA . GLN A 1 91 ? 2.113 3.275 -3.872 1.00 94.06 91 GLN A CA 1
ATOM 747 C C . GLN A 1 91 ? 2.234 2.420 -5.142 1.00 94.06 91 GLN A C 1
ATOM 749 O O . GLN A 1 91 ? 3.048 2.735 -6.008 1.00 94.06 91 GLN A O 1
ATOM 754 N N . PHE A 1 92 ? 1.364 1.417 -5.308 1.00 94.56 92 PHE A N 1
ATOM 755 C CA . PHE A 1 92 ? 1.337 0.564 -6.500 1.00 94.56 92 PHE A CA 1
ATOM 756 C C . PHE A 1 92 ? 0.930 1.321 -7.776 1.00 94.56 92 PHE A C 1
ATOM 758 O O . PHE A 1 92 ? 1.549 1.128 -8.822 1.00 94.56 92 PHE A O 1
ATOM 765 N N . ASP A 1 93 ? -0.046 2.236 -7.720 1.00 89.12 93 ASP A N 1
ATOM 766 C CA . ASP A 1 93 ? -0.388 3.045 -8.905 1.00 89.12 93 ASP A CA 1
ATOM 767 C C . ASP A 1 93 ? 0.737 4.018 -9.284 1.00 89.12 93 ASP A C 1
ATOM 769 O O . ASP A 1 93 ? 1.031 4.181 -10.466 1.00 89.12 93 ASP A O 1
ATOM 773 N N . ILE A 1 94 ? 1.433 4.617 -8.310 1.00 89.25 94 ILE A N 1
ATOM 774 C CA . ILE A 1 94 ? 2.637 5.412 -8.594 1.00 89.25 94 ILE A CA 1
ATOM 775 C C . ILE A 1 94 ? 3.743 4.532 -9.183 1.00 89.25 94 ILE A C 1
ATOM 777 O O . ILE A 1 94 ? 4.426 4.960 -10.113 1.00 89.25 94 ILE A O 1
ATOM 781 N N . PHE A 1 95 ? 3.911 3.303 -8.696 1.00 92.88 95 PHE A N 1
ATOM 782 C CA . PHE A 1 95 ? 4.873 2.368 -9.263 1.00 92.88 95 PHE A CA 1
ATOM 783 C C . PHE A 1 95 ? 4.572 2.059 -10.740 1.00 92.88 95 PHE A C 1
ATOM 785 O O . PHE A 1 95 ? 5.480 2.097 -11.568 1.00 92.88 95 PHE A O 1
ATOM 792 N N . ALA A 1 96 ? 3.304 1.865 -11.111 1.00 92.81 96 ALA A N 1
ATOM 793 C CA . ALA A 1 96 ? 2.910 1.696 -12.512 1.00 92.81 96 ALA A CA 1
ATOM 794 C C . ALA A 1 96 ? 3.269 2.921 -13.383 1.00 92.81 96 ALA A C 1
ATOM 796 O O . ALA A 1 96 ? 3.713 2.765 -14.522 1.00 92.81 96 ALA A O 1
ATOM 797 N N . GLN A 1 97 ? 3.177 4.137 -12.830 1.00 92.38 97 GLN A N 1
ATOM 798 C CA . GLN A 1 97 ? 3.632 5.368 -13.493 1.00 92.38 97 GLN A CA 1
ATOM 799 C C . GLN A 1 97 ? 5.163 5.446 -13.628 1.00 92.38 97 GLN A C 1
ATOM 801 O O . GLN A 1 97 ? 5.660 5.925 -14.648 1.00 92.38 97 GLN A O 1
ATOM 806 N N . ILE A 1 98 ? 5.919 4.962 -12.633 1.00 92.81 98 ILE A N 1
ATOM 807 C CA . ILE A 1 98 ? 7.387 4.841 -12.706 1.00 92.81 98 ILE A CA 1
ATOM 808 C C . ILE A 1 98 ? 7.768 3.861 -13.821 1.00 92.81 98 ILE A C 1
ATOM 810 O O . ILE A 1 98 ? 8.578 4.206 -14.676 1.00 92.81 98 ILE A O 1
ATOM 814 N N . VAL A 1 99 ? 7.135 2.687 -13.875 1.00 93.69 99 VAL A N 1
ATOM 815 C CA . VAL A 1 99 ? 7.371 1.684 -14.924 1.00 93.69 99 VAL A CA 1
ATOM 816 C C . VAL A 1 99 ? 7.039 2.222 -16.318 1.00 93.69 99 VAL A C 1
ATOM 818 O O . VAL A 1 99 ? 7.860 2.098 -17.226 1.00 93.69 99 VAL A O 1
ATOM 821 N N . ASN A 1 100 ? 5.884 2.871 -16.486 1.00 93.62 100 ASN A N 1
ATOM 822 C CA . ASN A 1 100 ? 5.509 3.524 -17.742 1.00 93.62 100 ASN A CA 1
ATOM 823 C C . ASN A 1 100 ? 6.541 4.580 -18.173 1.00 93.62 100 ASN A C 1
ATOM 825 O O . ASN A 1 100 ? 6.855 4.676 -19.351 1.00 93.62 100 ASN A O 1
ATOM 829 N N . SER A 1 101 ? 7.099 5.339 -17.224 1.00 92.12 101 SER A N 1
ATOM 830 C CA . SER A 1 101 ? 8.081 6.396 -17.497 1.00 92.12 101 SER A CA 1
ATOM 831 C C . SER A 1 101 ? 9.504 5.875 -17.756 1.00 92.12 101 SER A C 1
ATOM 833 O O . SER A 1 101 ? 10.216 6.480 -18.544 1.00 92.12 101 SER A O 1
ATOM 835 N N . GLU A 1 102 ? 9.953 4.786 -17.120 1.00 91.88 102 GLU A N 1
ATOM 836 C CA . GLU A 1 102 ? 11.352 4.302 -17.192 1.00 91.88 102 GLU A CA 1
ATOM 837 C C . GLU A 1 102 ? 11.572 3.115 -18.145 1.00 91.88 102 GLU A C 1
ATOM 839 O O . GLU A 1 102 ? 12.686 2.895 -18.639 1.00 91.88 102 GLU A O 1
ATOM 844 N N . LEU A 1 103 ? 10.540 2.297 -18.372 1.00 91.44 103 LEU A N 1
ATOM 845 C CA . LEU A 1 103 ? 10.683 0.994 -19.028 1.00 91.44 103 LEU A CA 1
ATOM 846 C C . LEU A 1 103 ? 9.949 0.877 -20.363 1.00 91.44 103 LEU A C 1
ATOM 848 O O . LEU A 1 103 ? 10.372 0.068 -21.189 1.00 91.44 103 LEU A O 1
ATOM 852 N N . ILE A 1 104 ? 8.915 1.684 -20.603 1.00 90.38 104 ILE A N 1
ATOM 853 C CA . ILE A 1 104 ? 8.222 1.736 -21.895 1.00 90.38 104 ILE A CA 1
ATOM 854 C C . ILE A 1 104 ? 8.917 2.800 -22.768 1.00 90.38 104 ILE A C 1
ATOM 856 O O . ILE A 1 104 ? 9.018 3.945 -22.329 1.00 90.38 104 ILE A O 1
ATOM 860 N N . PRO A 1 105 ? 9.427 2.463 -23.975 1.00 85.75 105 PRO A N 1
ATOM 861 C CA . PRO A 1 105 ? 10.180 3.410 -24.810 1.00 85.75 105 PRO A CA 1
ATOM 862 C C . PRO A 1 105 ? 9.393 4.664 -25.206 1.00 85.75 105 PRO A C 1
ATOM 864 O O . PRO A 1 105 ? 9.958 5.752 -25.274 1.00 85.75 105 PRO A O 1
ATOM 867 N N . GLU A 1 106 ? 8.088 4.509 -25.429 1.00 89.50 106 GLU A N 1
ATOM 868 C CA . GLU A 1 106 ? 7.134 5.594 -25.652 1.00 89.50 106 GLU A CA 1
ATOM 869 C C . GLU A 1 106 ? 6.073 5.523 -24.540 1.00 89.50 106 GLU A C 1
ATOM 871 O O . GLU A 1 106 ? 5.132 4.731 -24.645 1.00 89.50 106 GLU A O 1
ATOM 876 N N . PRO A 1 107 ? 6.237 6.277 -23.434 1.00 89.06 107 PRO A N 1
ATOM 877 C CA . PRO A 1 107 ? 5.315 6.231 -22.304 1.00 89.06 107 PRO A CA 1
ATOM 878 C C . PRO A 1 107 ? 3.880 6.573 -22.715 1.00 89.06 107 PRO A C 1
ATOM 880 O O . PRO A 1 107 ? 3.623 7.587 -23.366 1.00 89.06 107 PRO A O 1
ATOM 883 N N . LEU A 1 108 ? 2.932 5.747 -22.279 1.00 90.19 108 LEU A N 1
ATOM 884 C CA . LEU A 1 108 ? 1.504 5.959 -22.502 1.00 90.19 108 LEU A CA 1
ATOM 885 C C . LEU A 1 108 ? 0.995 7.161 -21.687 1.00 90.19 108 LEU A C 1
ATOM 887 O O . LEU A 1 108 ? 1.580 7.518 -20.658 1.00 90.19 108 LEU A O 1
ATOM 891 N N . ASP A 1 109 ? -0.137 7.748 -22.102 1.00 87.62 109 ASP A N 1
ATOM 892 C CA . ASP A 1 109 ? -0.851 8.761 -21.309 1.00 87.62 109 ASP A CA 1
ATOM 893 C C . ASP A 1 109 ? -1.079 8.230 -19.883 1.00 87.62 109 ASP A C 1
ATOM 895 O O . ASP A 1 109 ? -1.597 7.128 -19.693 1.00 87.62 109 ASP A O 1
ATOM 899 N N . ASN A 1 110 ? -0.705 9.017 -18.871 1.00 79.69 110 ASN A N 1
ATOM 900 C CA . ASN A 1 110 ? -0.814 8.617 -17.471 1.00 79.69 110 ASN A CA 1
ATOM 901 C C . ASN A 1 110 ? -2.261 8.408 -16.993 1.00 79.69 110 ASN A C 1
ATOM 903 O O . ASN A 1 110 ? -2.462 7.802 -15.941 1.00 79.69 110 ASN A O 1
ATOM 907 N N . ARG A 1 111 ? -3.249 8.880 -17.762 1.00 79.06 111 ARG A N 1
ATOM 908 C CA . ARG A 1 111 ? -4.689 8.653 -17.571 1.00 79.06 111 ARG A CA 1
ATOM 909 C C . ARG A 1 111 ? -5.188 7.364 -18.227 1.00 79.06 111 ARG A C 1
ATOM 911 O O . ARG A 1 111 ? -6.338 6.990 -18.004 1.00 79.06 111 ARG A O 1
ATOM 918 N N . SER A 1 112 ? -4.371 6.697 -19.045 1.00 83.06 112 SER A N 1
ATOM 919 C CA . SER A 1 112 ? -4.744 5.430 -19.676 1.00 83.06 112 SER A CA 1
ATOM 920 C C . SER A 1 112 ? -4.964 4.347 -18.610 1.00 83.06 112 SER A C 1
ATOM 922 O O . SER A 1 112 ? -4.078 4.133 -17.778 1.00 83.06 112 SER A O 1
ATOM 924 N N . PRO A 1 113 ? -6.078 3.588 -18.645 1.00 80.38 113 PRO A N 1
ATOM 925 C CA . PRO A 1 113 ? -6.299 2.462 -17.733 1.00 80.38 113 PRO A CA 1
ATOM 926 C C . PRO A 1 113 ? -5.192 1.397 -17.787 1.00 80.38 113 PRO A C 1
ATOM 928 O O . PRO A 1 113 ? -4.954 0.702 -16.798 1.00 80.38 113 PRO A O 1
ATOM 931 N N . GLN A 1 114 ? -4.473 1.299 -18.912 1.00 87.94 114 GLN A N 1
ATOM 932 C CA . GLN A 1 114 ? -3.314 0.414 -19.078 1.00 87.94 114 GLN A CA 1
ATOM 933 C C . GLN A 1 114 ? -2.126 0.803 -18.182 1.00 87.94 114 GLN A C 1
ATOM 935 O O . GLN A 1 114 ? -1.274 -0.038 -17.928 1.00 87.94 114 GLN A O 1
ATOM 940 N N . VAL A 1 115 ? -2.085 2.040 -17.674 1.00 85.38 115 VAL A N 1
ATOM 941 C CA . VAL A 1 115 ? -1.040 2.557 -16.771 1.00 85.38 115 VAL A CA 1
ATOM 942 C C . VAL A 1 115 ? -1.447 2.435 -15.288 1.00 85.38 115 VAL A C 1
ATOM 944 O O . VAL A 1 115 ? -0.711 2.836 -14.392 1.00 85.38 115 VAL A O 1
ATOM 947 N N . SER A 1 116 ? -2.604 1.833 -14.987 1.00 90.31 116 SER A N 1
ATOM 948 C CA . SER A 1 116 ? -2.924 1.389 -13.620 1.00 90.31 116 SER A CA 1
ATOM 949 C C . SER A 1 116 ? -2.057 0.192 -13.219 1.00 90.31 116 SER A C 1
ATOM 951 O O . SER A 1 116 ? -1.619 -0.568 -14.086 1.00 90.31 116 SER A O 1
ATOM 953 N N . PHE A 1 117 ? -1.867 -0.056 -11.917 1.00 93.00 117 PHE A N 1
ATOM 9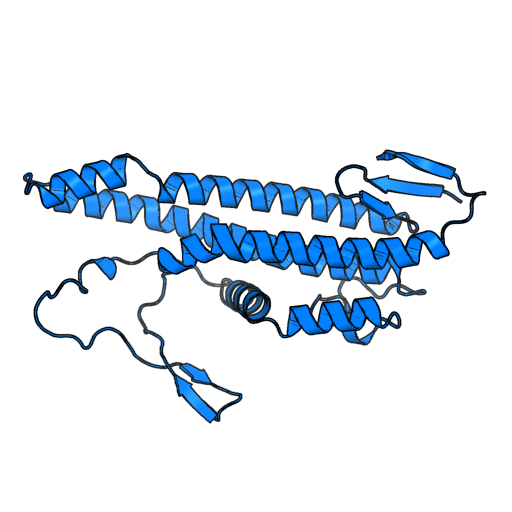54 C CA . PHE A 1 117 ? -1.093 -1.232 -11.491 1.00 93.00 117 PHE A CA 1
ATOM 955 C C . PHE A 1 117 ? -1.706 -2.560 -11.959 1.00 93.00 117 PHE A C 1
ATOM 957 O O . PHE A 1 117 ? -0.964 -3.476 -12.295 1.00 93.00 117 PHE A O 1
ATOM 964 N N . LYS A 1 118 ? -3.041 -2.647 -12.081 1.00 90.25 118 LYS A N 1
ATOM 965 C CA . LYS A 1 118 ? -3.747 -3.798 -12.678 1.00 90.25 118 LYS A CA 1
ATOM 966 C C . LYS A 1 118 ? -3.506 -3.947 -14.191 1.00 90.25 118 LYS A C 1
ATOM 968 O O . LYS A 1 118 ? -3.535 -5.056 -14.711 1.00 90.25 118 LYS A O 1
ATOM 973 N N . GLY A 1 119 ? -3.280 -2.847 -14.911 1.00 90.38 119 GLY A N 1
ATOM 974 C CA . GLY A 1 119 ? -3.102 -2.849 -16.367 1.00 90.38 119 GLY A CA 1
ATOM 975 C C . GLY A 1 119 ? -1.658 -3.057 -16.831 1.00 90.38 119 GLY A C 1
ATOM 976 O O . GLY A 1 119 ? -1.433 -3.747 -17.829 1.00 90.38 119 GLY A O 1
ATOM 977 N N . ILE A 1 120 ? -0.690 -2.487 -16.103 1.00 92.56 120 ILE A N 1
ATOM 978 C CA . ILE A 1 120 ? 0.670 -2.239 -16.607 1.00 92.56 120 ILE A CA 1
ATOM 979 C C . ILE A 1 120 ? 1.446 -3.523 -16.958 1.00 92.56 120 ILE A C 1
ATOM 981 O O . ILE A 1 120 ? 2.210 -3.532 -17.923 1.00 92.56 120 ILE A O 1
ATOM 985 N N . GLY A 1 121 ? 1.180 -4.645 -16.277 1.00 90.69 121 GLY A N 1
ATOM 986 C CA . GLY A 1 121 ? 1.770 -5.961 -16.584 1.00 90.69 121 GLY A CA 1
ATOM 987 C C . GLY A 1 121 ? 1.568 -6.430 -18.037 1.00 90.69 121 GLY A C 1
ATOM 988 O O . GLY A 1 121 ? 2.365 -7.209 -18.562 1.00 90.69 121 GLY A O 1
ATOM 989 N N . ASN A 1 122 ? 0.546 -5.918 -18.730 1.00 89.44 122 ASN A N 1
ATOM 990 C CA . ASN A 1 122 ? 0.258 -6.268 -20.123 1.00 89.44 122 ASN A CA 1
ATOM 991 C C . ASN A 1 122 ? 1.097 -5.495 -21.153 1.00 89.44 122 ASN A C 1
ATOM 993 O O . ASN A 1 122 ? 1.225 -5.962 -22.283 1.00 89.44 122 ASN A O 1
ATOM 997 N N . VAL A 1 123 ? 1.662 -4.339 -20.785 1.00 90.25 123 VAL A N 1
ATOM 998 C CA . VAL A 1 123 ? 2.418 -3.455 -21.698 1.00 90.25 123 VAL A CA 1
ATOM 999 C C . VAL A 1 123 ? 3.937 -3.503 -21.483 1.00 90.25 123 VAL A C 1
ATOM 1001 O O . VAL A 1 123 ? 4.695 -3.003 -22.310 1.00 90.25 123 VAL A O 1
ATOM 1004 N N . ILE A 1 124 ? 4.398 -4.130 -20.398 1.00 90.19 124 ILE A N 1
ATOM 1005 C CA . ILE A 1 124 ? 5.821 -4.292 -20.072 1.00 90.19 124 ILE A CA 1
ATOM 1006 C C . ILE A 1 124 ? 6.408 -5.507 -20.803 1.00 90.19 124 ILE A C 1
ATOM 1008 O O . ILE A 1 124 ? 5.853 -6.606 -20.753 1.00 90.19 124 ILE A O 1
ATOM 1012 N N . SER A 1 125 ? 7.577 -5.326 -21.423 1.00 90.00 125 SER A N 1
ATOM 1013 C CA . SER A 1 125 ? 8.356 -6.390 -22.079 1.00 90.00 125 SER A CA 1
ATOM 1014 C C . SER A 1 125 ? 9.386 -7.076 -21.167 1.00 90.00 125 SER A C 1
ATOM 1016 O O . SER A 1 125 ? 9.872 -8.158 -21.493 1.00 90.00 125 SER A O 1
ATOM 1018 N N . PHE A 1 126 ? 9.731 -6.474 -20.026 1.00 91.38 126 PHE A N 1
ATOM 1019 C CA . PHE A 1 126 ? 10.673 -7.031 -19.051 1.00 91.38 126 PHE A CA 1
ATOM 1020 C C . PHE A 1 126 ? 10.014 -8.127 -18.205 1.00 91.38 126 PHE A C 1
ATOM 1022 O O . PHE A 1 126 ? 9.238 -7.836 -17.294 1.00 91.38 126 PHE A O 1
ATOM 1029 N N . GLN A 1 127 ? 10.354 -9.384 -18.502 1.00 91.56 127 GLN A N 1
ATOM 1030 C CA . GLN A 1 127 ? 9.697 -10.562 -17.931 1.00 91.56 127 GLN A CA 1
ATOM 1031 C C . GLN A 1 127 ? 9.748 -10.607 -16.393 1.00 91.56 127 GLN A C 1
ATOM 1033 O O . GLN A 1 127 ? 8.696 -10.743 -15.783 1.00 91.56 127 GLN A O 1
ATOM 1038 N N . ASN A 1 128 ? 10.905 -10.370 -15.757 1.00 91.31 128 ASN A N 1
ATOM 1039 C CA . ASN A 1 128 ? 11.025 -10.368 -14.288 1.00 91.31 128 ASN A CA 1
ATOM 1040 C C . ASN A 1 128 ? 10.021 -9.425 -13.598 1.00 91.31 128 ASN A C 1
ATOM 1042 O O . ASN A 1 128 ? 9.358 -9.798 -12.633 1.00 91.31 128 ASN A O 1
ATOM 1046 N N . ILE A 1 129 ? 9.898 -8.193 -14.106 1.00 93.00 129 ILE A N 1
ATOM 1047 C CA . ILE A 1 129 ? 8.974 -7.192 -13.558 1.00 93.00 129 ILE A CA 1
ATOM 1048 C C . ILE A 1 129 ? 7.533 -7.598 -13.831 1.00 93.00 129 ILE A C 1
ATOM 1050 O O . ILE A 1 129 ? 6.686 -7.454 -12.955 1.00 93.00 129 ILE A O 1
ATOM 1054 N N . LYS A 1 130 ? 7.249 -8.113 -15.029 1.00 94.56 130 LYS A N 1
ATOM 1055 C CA . LYS A 1 130 ? 5.921 -8.613 -15.377 1.00 94.56 130 LYS A CA 1
ATOM 1056 C C . LYS A 1 130 ? 5.492 -9.745 -14.443 1.00 94.56 130 LYS A C 1
ATOM 1058 O O . LYS A 1 130 ? 4.383 -9.694 -13.926 1.00 94.56 130 LYS A O 1
ATOM 1063 N N . ASP A 1 131 ? 6.373 -10.703 -14.174 1.00 93.75 131 ASP A N 1
ATOM 1064 C CA . ASP A 1 131 ? 6.103 -11.818 -13.267 1.00 93.75 131 ASP A CA 1
ATOM 1065 C C . ASP A 1 131 ? 5.895 -11.335 -11.829 1.00 93.75 131 ASP A C 1
ATOM 1067 O O . ASP A 1 131 ? 4.898 -11.708 -11.214 1.00 93.75 131 ASP A O 1
ATOM 1071 N N . LYS A 1 132 ? 6.740 -10.422 -11.324 1.00 94.62 132 LYS A N 1
ATOM 1072 C CA . LYS A 1 132 ? 6.563 -9.837 -9.984 1.00 94.62 132 LYS A CA 1
ATOM 1073 C C . LYS A 1 132 ? 5.269 -9.021 -9.864 1.00 94.62 132 LYS A C 1
ATOM 1075 O O . LYS A 1 132 ? 4.599 -9.088 -8.839 1.00 94.62 132 LYS A O 1
ATOM 1080 N N . ILE A 1 133 ? 4.884 -8.269 -10.898 1.00 95.06 133 ILE A N 1
ATOM 1081 C CA . ILE A 1 133 ? 3.606 -7.541 -10.928 1.00 95.06 133 ILE A CA 1
ATOM 1082 C C . ILE A 1 133 ? 2.430 -8.521 -10.945 1.00 95.06 133 ILE A C 1
ATOM 1084 O O . ILE A 1 133 ? 1.487 -8.317 -10.189 1.00 95.06 133 ILE A O 1
ATOM 1088 N N . ASN A 1 134 ? 2.486 -9.583 -11.752 1.00 93.19 134 ASN A N 1
ATOM 1089 C CA . ASN A 1 134 ? 1.431 -10.597 -11.807 1.00 93.19 134 ASN A CA 1
ATOM 1090 C C . ASN A 1 134 ? 1.273 -11.314 -10.457 1.00 93.19 134 ASN A C 1
ATOM 1092 O O . ASN A 1 134 ? 0.152 -11.445 -9.978 1.00 93.19 134 ASN A O 1
ATOM 1096 N N . GLU A 1 135 ? 2.382 -11.713 -9.823 1.00 93.94 135 GLU A N 1
ATOM 1097 C CA . GLU A 1 135 ? 2.407 -12.302 -8.476 1.00 93.94 135 GLU A CA 1
ATOM 1098 C C . GLU A 1 135 ? 1.654 -11.405 -7.482 1.00 93.94 135 GLU A C 1
ATOM 1100 O O . GLU A 1 135 ? 0.669 -11.840 -6.886 1.00 93.94 135 GLU A O 1
ATOM 1105 N N . ILE A 1 136 ? 2.037 -10.123 -7.404 1.00 94.12 136 ILE A N 1
ATOM 1106 C CA . ILE A 1 136 ? 1.403 -9.116 -6.541 1.00 94.12 136 ILE A CA 1
ATOM 1107 C C . ILE A 1 136 ? -0.079 -8.932 -6.893 1.00 94.12 136 ILE A C 1
ATOM 1109 O O . ILE A 1 136 ? -0.904 -8.872 -5.993 1.00 94.12 136 ILE A O 1
ATOM 1113 N N . GLN A 1 137 ? -0.448 -8.864 -8.175 1.00 88.31 137 GLN A N 1
ATOM 1114 C CA . GLN A 1 137 ? -1.845 -8.720 -8.606 1.00 88.31 137 GLN A CA 1
ATOM 1115 C C . GLN A 1 137 ? -2.731 -9.909 -8.199 1.00 88.31 137 GLN A C 1
ATOM 1117 O O . GLN A 1 137 ? -3.936 -9.723 -8.026 1.00 88.31 137 GLN A O 1
ATOM 1122 N N . THR A 1 138 ? -2.156 -11.109 -8.080 1.00 84.19 138 THR A N 1
ATOM 1123 C CA . THR A 1 138 ? -2.861 -12.332 -7.659 1.00 84.19 138 THR A CA 1
ATOM 1124 C C . THR A 1 138 ? -2.806 -12.600 -6.153 1.00 84.19 138 THR A C 1
ATOM 1126 O O . THR A 1 138 ? -3.497 -13.501 -5.682 1.00 84.19 138 THR A O 1
ATOM 1129 N N . ASP A 1 139 ? -2.007 -11.841 -5.401 1.00 85.44 139 ASP A N 1
ATOM 1130 C CA . ASP A 1 139 ? -1.861 -11.986 -3.953 1.00 85.44 139 ASP A CA 1
ATOM 1131 C C . ASP A 1 139 ? -3.128 -11.497 -3.218 1.00 85.44 139 ASP A C 1
ATOM 1133 O O . ASP A 1 139 ? -3.694 -10.442 -3.529 1.00 85.44 139 ASP A O 1
ATOM 1137 N N . GLU A 1 140 ? -3.571 -12.258 -2.212 1.00 79.06 140 GLU A N 1
ATOM 1138 C CA . GLU A 1 140 ? -4.748 -11.936 -1.395 1.00 79.06 140 GLU A CA 1
ATOM 1139 C C . GLU A 1 140 ? -4.622 -10.587 -0.667 1.00 79.06 140 GLU A C 1
ATOM 1141 O O . GLU A 1 140 ? -5.617 -9.880 -0.498 1.00 79.06 140 GLU A O 1
ATOM 1146 N N . ASN A 1 141 ? -3.398 -10.179 -0.324 1.00 80.50 141 ASN A N 1
ATOM 1147 C CA . ASN A 1 141 ? -3.095 -8.886 0.281 1.00 80.50 141 ASN A CA 1
ATOM 1148 C C . ASN A 1 141 ? -3.394 -7.726 -0.682 1.00 80.50 141 ASN A C 1
ATOM 1150 O O . ASN A 1 141 ? -3.983 -6.719 -0.283 1.00 80.50 141 ASN A O 1
ATOM 1154 N N . PHE A 1 142 ? -3.027 -7.859 -1.962 1.00 82.94 142 PHE A N 1
ATOM 1155 C CA . PHE A 1 142 ? -3.339 -6.844 -2.970 1.00 82.94 142 PHE A CA 1
ATOM 1156 C C . PHE A 1 142 ? -4.831 -6.803 -3.275 1.00 82.94 142 PHE A C 1
ATOM 1158 O O . PHE A 1 142 ? -5.400 -5.714 -3.352 1.00 82.94 142 PHE A O 1
ATOM 1165 N N . ALA A 1 143 ? -5.455 -7.976 -3.427 1.00 77.25 143 ALA A N 1
ATOM 1166 C CA . ALA A 1 143 ? -6.887 -8.090 -3.664 1.00 77.25 143 ALA A CA 1
ATOM 1167 C C . ALA A 1 143 ? -7.680 -7.400 -2.544 1.00 77.25 143 ALA A C 1
ATOM 1169 O O . ALA A 1 143 ? -8.508 -6.544 -2.837 1.00 77.25 143 ALA A O 1
ATOM 1170 N N . PHE A 1 144 ? -7.341 -7.662 -1.275 1.00 75.62 144 PHE A N 1
ATOM 1171 C CA . PHE A 1 144 ? -7.933 -6.979 -0.124 1.00 75.62 144 PHE A CA 1
ATOM 1172 C C . PHE A 1 144 ? -7.767 -5.453 -0.195 1.00 75.62 144 PHE A C 1
ATOM 1174 O O . PHE A 1 144 ? -8.752 -4.726 -0.083 1.00 75.62 144 PHE A O 1
ATOM 1181 N N . ILE A 1 145 ? -6.543 -4.948 -0.403 1.00 77.12 145 ILE A N 1
ATOM 1182 C CA . ILE A 1 145 ? -6.287 -3.498 -0.473 1.00 77.12 145 ILE A CA 1
ATOM 1183 C C . ILE A 1 145 ? -7.098 -2.850 -1.605 1.00 77.12 145 ILE A C 1
ATOM 1185 O O . ILE A 1 145 ? -7.685 -1.784 -1.416 1.00 77.12 145 ILE A O 1
ATOM 1189 N N . ASP A 1 146 ? -7.087 -3.449 -2.796 1.00 75.62 146 ASP A N 1
ATOM 1190 C CA . ASP A 1 146 ? -7.729 -2.891 -3.985 1.00 75.62 146 ASP A CA 1
ATOM 1191 C C . ASP A 1 146 ? -9.260 -2.971 -3.903 1.00 75.62 146 ASP A C 1
ATOM 1193 O O . ASP A 1 146 ? -9.924 -1.988 -4.234 1.00 75.62 146 ASP A O 1
ATOM 1197 N N . ASP A 1 147 ? -9.819 -4.071 -3.394 1.00 67.94 147 ASP A N 1
ATOM 1198 C CA . ASP A 1 147 ? -11.256 -4.194 -3.144 1.00 67.94 147 ASP A CA 1
ATOM 1199 C C . ASP A 1 147 ? -11.705 -3.183 -2.086 1.00 67.94 147 ASP A C 1
ATOM 1201 O O . ASP A 1 147 ? -12.643 -2.426 -2.343 1.00 67.94 147 ASP A O 1
ATOM 1205 N N . VAL A 1 148 ? -11.009 -3.078 -0.944 1.00 67.81 148 VAL A N 1
ATOM 1206 C CA . VAL A 1 148 ? -11.360 -2.087 0.086 1.00 67.81 148 VAL A CA 1
ATOM 1207 C C . VAL A 1 148 ? -11.287 -0.672 -0.477 1.00 67.81 148 VAL A C 1
ATOM 1209 O O . VAL A 1 148 ? -12.246 0.063 -0.305 1.00 67.81 148 VAL A O 1
ATOM 1212 N N . VAL A 1 149 ? -10.240 -0.289 -1.215 1.00 67.69 149 VAL A N 1
ATOM 1213 C CA . VAL A 1 149 ? -10.137 1.061 -1.809 1.00 67.69 149 VAL A CA 1
ATOM 1214 C C . VAL A 1 149 ? -11.215 1.340 -2.864 1.00 67.69 149 VAL A C 1
ATOM 1216 O O . VAL A 1 149 ? -11.707 2.466 -2.976 1.00 67.69 149 VAL A O 1
ATOM 1219 N N . ASN A 1 150 ? -11.622 0.334 -3.641 1.00 61.84 150 ASN A N 1
ATOM 1220 C CA . ASN A 1 150 ? -12.689 0.495 -4.629 1.00 61.84 150 ASN A CA 1
ATOM 1221 C C . ASN A 1 150 ? -14.090 0.549 -3.995 1.00 61.84 150 ASN A C 1
ATOM 1223 O O . ASN A 1 150 ? -14.962 1.248 -4.521 1.00 61.84 150 ASN A O 1
ATOM 1227 N N . LEU A 1 151 ? -14.293 -0.135 -2.865 1.00 55.50 151 LEU A N 1
ATOM 1228 C CA . LEU A 1 151 ? -15.515 -0.101 -2.056 1.00 55.50 151 LEU A CA 1
ATOM 1229 C C . LEU A 1 151 ? -15.593 1.167 -1.181 1.00 55.50 151 LEU A C 1
ATOM 1231 O O . LEU A 1 151 ? -16.650 1.796 -1.103 1.00 55.50 151 LEU A O 1
ATOM 1235 N N . SER A 1 152 ? -14.469 1.618 -0.612 1.00 44.50 152 SER A N 1
ATOM 1236 C CA . SER A 1 152 ? -14.354 2.735 0.344 1.00 44.50 152 SER A CA 1
ATOM 1237 C C . SER A 1 152 ? -14.521 4.128 -0.274 1.00 44.50 152 SER A C 1
ATOM 1239 O O . SER A 1 152 ? -14.183 5.139 0.341 1.00 44.50 152 SER A O 1
ATOM 1241 N N . LYS A 1 153 ? -15.132 4.215 -1.462 1.00 44.12 153 LYS A N 1
ATOM 1242 C CA . LYS A 1 153 ? -15.925 5.398 -1.840 1.00 44.12 153 LYS A CA 1
ATOM 1243 C C . LYS A 1 153 ? -17.081 5.628 -0.858 1.00 44.12 153 LYS A C 1
ATOM 1245 O O . LYS A 1 153 ? -17.598 6.742 -0.786 1.00 44.12 153 LYS A O 1
ATOM 1250 N N . HIS A 1 154 ? -17.446 4.601 -0.087 1.00 33.56 154 HIS A N 1
ATOM 1251 C CA . HIS A 1 154 ? -18.362 4.675 1.040 1.00 33.56 154 HIS A CA 1
ATOM 1252 C C . HIS A 1 154 ? -17.699 4.089 2.301 1.00 33.56 154 HIS A C 1
ATOM 1254 O O . HIS A 1 154 ? -17.321 2.926 2.314 1.00 33.56 154 HIS A O 1
ATOM 1260 N N . VAL A 1 155 ? -17.522 4.978 3.285 1.00 32.75 155 VAL A N 1
ATOM 1261 C CA . VAL A 1 155 ? -17.195 4.844 4.723 1.00 32.75 155 VAL A CA 1
ATOM 1262 C C . VAL A 1 155 ? -16.975 3.435 5.304 1.00 32.75 155 VAL A C 1
ATOM 1264 O O . VAL A 1 155 ? -17.781 2.533 5.113 1.00 32.75 155 VAL A O 1
ATOM 1267 N N . ILE A 1 156 ? -15.934 3.327 6.136 1.00 36.81 156 ILE A N 1
ATOM 1268 C CA . ILE A 1 156 ? -15.725 2.269 7.135 1.00 36.81 156 ILE A CA 1
ATOM 1269 C C . ILE A 1 156 ? -16.013 2.914 8.515 1.00 36.81 156 ILE A C 1
ATOM 1271 O O . ILE A 1 156 ? -15.709 4.097 8.689 1.00 36.81 156 ILE A O 1
ATOM 1275 N N . ALA A 1 157 ? -16.651 2.200 9.446 1.00 30.20 157 ALA A N 1
ATOM 1276 C CA . ALA A 1 157 ? -16.925 2.609 10.829 1.00 30.20 157 ALA A CA 1
ATOM 1277 C C . ALA A 1 157 ? -16.998 1.384 11.773 1.00 30.20 157 ALA A C 1
ATOM 1279 O O . ALA A 1 157 ? -17.799 0.474 11.553 1.00 30.20 157 ALA A O 1
ATOM 1280 N N . LEU A 1 158 ? -16.220 1.357 12.854 1.00 29.00 158 LEU A N 1
ATOM 1281 C CA . LEU A 1 158 ? -16.305 0.371 13.925 1.00 29.00 158 LEU A CA 1
ATOM 1282 C C . LEU A 1 158 ? -17.699 0.427 14.574 1.00 29.00 158 LEU A C 1
ATOM 1284 O O . LEU A 1 158 ? -18.377 1.453 14.603 1.00 29.00 158 LEU A O 1
ATOM 1288 N N . SER A 1 159 ? -18.188 -0.743 14.992 1.00 26.30 159 SER A N 1
ATOM 1289 C CA . SER A 1 159 ? -19.587 -0.955 15.370 1.00 26.30 159 SER A CA 1
ATOM 1290 C C . SER A 1 159 ? -19.655 -1.729 16.684 1.00 26.30 159 SER A C 1
ATOM 1292 O O . SER A 1 159 ? -18.890 -2.688 16.845 1.00 26.30 159 SER A O 1
ATOM 1294 N N . PRO A 1 160 ? -20.625 -1.427 17.574 1.00 29.25 160 PRO A N 1
ATOM 1295 C CA . PRO A 1 160 ? -20.798 -2.055 18.893 1.00 29.25 160 PRO A CA 1
ATOM 1296 C C . PRO A 1 160 ? -20.983 -3.586 18.958 1.00 29.25 160 PRO A C 1
ATOM 1298 O O . PRO A 1 160 ? -21.256 -4.125 20.029 1.00 29.25 160 PRO A O 1
ATOM 1301 N N . LYS A 1 161 ? -20.830 -4.329 17.854 1.00 34.16 161 LYS A N 1
ATOM 1302 C CA . LYS A 1 161 ? -21.010 -5.792 17.783 1.00 34.16 161 LYS A CA 1
ATOM 1303 C C . LYS A 1 161 ? -20.005 -6.626 18.596 1.00 34.16 161 LYS A C 1
ATOM 1305 O O . LYS A 1 161 ? -20.119 -7.849 18.597 1.00 34.16 161 LYS A O 1
ATOM 1310 N N . TYR A 1 162 ? -19.061 -6.004 19.300 1.00 33.12 162 TYR A N 1
ATOM 1311 C CA . TYR A 1 162 ? -18.071 -6.700 20.130 1.00 33.12 162 TYR A CA 1
ATOM 1312 C C . TYR A 1 162 ? -18.551 -7.087 21.538 1.00 33.12 162 TYR A C 1
ATOM 1314 O O . TYR A 1 162 ? -17.823 -7.794 22.230 1.00 33.12 162 TYR A O 1
ATOM 1322 N N . MET A 1 163 ? -19.772 -6.716 21.950 1.00 31.50 163 MET A N 1
ATOM 1323 C CA . MET A 1 163 ? -20.353 -7.200 23.218 1.00 31.50 163 MET A CA 1
ATOM 1324 C C . MET A 1 163 ? -21.202 -8.481 23.088 1.00 31.50 163 MET A C 1
ATOM 1326 O O . MET A 1 163 ? -21.343 -9.207 24.067 1.00 31.50 163 MET A O 1
ATOM 1330 N N . ASP A 1 164 ? -21.697 -8.829 21.894 1.00 32.94 164 ASP A N 1
ATOM 1331 C CA . ASP A 1 164 ? -22.616 -9.971 21.692 1.00 32.94 164 ASP A CA 1
ATOM 1332 C C . ASP A 1 164 ? -21.916 -11.348 21.576 1.00 32.94 164 ASP A C 1
ATOM 1334 O O . ASP A 1 164 ? -22.549 -12.348 21.229 1.00 32.94 164 ASP A O 1
ATOM 1338 N N . SER A 1 165 ? -20.604 -11.439 21.831 1.00 33.78 165 SER A N 1
ATOM 1339 C CA . SER A 1 165 ? -19.815 -12.670 21.627 1.00 33.78 165 SER A CA 1
ATOM 1340 C C . SER A 1 165 ? -19.063 -13.175 22.865 1.00 33.78 165 SER A C 1
ATOM 1342 O O . SER A 1 165 ? -17.967 -13.722 22.733 1.00 33.78 165 SER A O 1
ATOM 1344 N N . PHE A 1 166 ? -19.654 -13.032 24.054 1.00 28.86 166 PHE A N 1
ATOM 1345 C CA . PHE A 1 166 ? -19.206 -13.708 25.279 1.00 28.86 166 PHE A CA 1
ATOM 1346 C C . PHE A 1 166 ? -20.329 -14.572 25.886 1.00 28.86 166 PHE A C 1
ATOM 1348 O O . PHE A 1 166 ? -20.992 -14.191 26.845 1.00 28.86 166 PHE A O 1
ATOM 1355 N N . ASP A 1 167 ? -20.508 -15.779 25.340 1.00 33.50 167 ASP A N 1
ATOM 1356 C CA . ASP A 1 167 ? -21.170 -16.893 26.034 1.00 33.50 167 ASP A CA 1
ATOM 1357 C C . ASP A 1 167 ? -20.121 -17.982 26.296 1.00 33.50 167 ASP A C 1
ATOM 1359 O O . ASP A 1 167 ? -19.483 -18.500 25.375 1.00 33.50 167 ASP A O 1
ATOM 1363 N N . ALA A 1 168 ? -19.915 -18.304 27.572 1.00 34.22 168 ALA A N 1
ATOM 1364 C CA . ALA A 1 168 ? -18.902 -19.251 28.024 1.00 34.22 168 ALA A CA 1
ATOM 1365 C C . ALA A 1 168 ? -19.294 -20.731 27.829 1.00 34.22 168 ALA A C 1
ATOM 1367 O O . ALA A 1 168 ? -18.483 -21.610 28.126 1.00 34.22 168 ALA A O 1
ATOM 1368 N N . SER A 1 169 ? -20.521 -21.030 27.381 1.00 35.47 169 SER A N 1
ATOM 1369 C CA . SER A 1 169 ? -21.121 -22.362 27.540 1.00 35.47 169 SER A CA 1
ATOM 1370 C C . SER A 1 169 ? -21.222 -23.221 26.273 1.00 35.47 169 SER A C 1
ATOM 1372 O O . SER A 1 169 ? -21.066 -24.437 26.380 1.00 35.47 169 SER A O 1
ATOM 1374 N N . ASN A 1 170 ? -21.450 -22.656 25.077 1.00 31.61 170 ASN A N 1
ATOM 1375 C CA . ASN A 1 170 ? -21.628 -23.451 23.849 1.00 31.61 170 ASN A CA 1
ATOM 1376 C C . ASN A 1 170 ? -21.073 -22.791 22.575 1.00 31.61 170 ASN A C 1
ATOM 1378 O O . ASN A 1 170 ? -21.468 -21.700 22.173 1.00 31.61 170 ASN A O 1
ATOM 1382 N N . ARG A 1 171 ? -20.190 -23.511 21.869 1.00 35.69 171 ARG A N 1
ATOM 1383 C CA . ARG A 1 171 ? -19.620 -23.072 20.586 1.00 35.69 171 ARG A CA 1
ATOM 1384 C C . ARG A 1 171 ? -20.566 -23.348 19.412 1.00 35.69 171 ARG A C 1
ATOM 1386 O O . ARG A 1 171 ? -20.623 -24.484 18.953 1.00 35.69 171 ARG A O 1
ATOM 1393 N N . GLN A 1 172 ? -21.152 -22.296 18.839 1.00 29.81 172 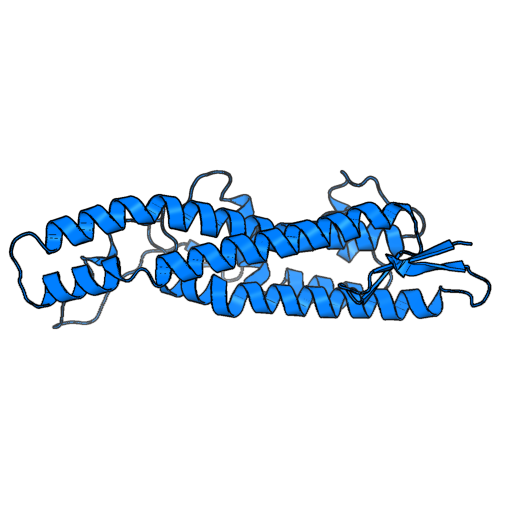GLN A N 1
ATOM 1394 C CA . GLN A 1 172 ? -21.245 -22.085 17.381 1.00 29.81 172 GLN A CA 1
ATOM 1395 C C . GLN A 1 172 ? -21.654 -20.625 17.101 1.00 29.81 172 GLN A C 1
ATOM 1397 O O . GLN A 1 172 ? -22.810 -20.251 17.259 1.00 29.81 172 GLN A O 1
ATOM 1402 N N . LEU A 1 173 ? -20.680 -19.787 16.726 1.00 30.27 173 LEU A N 1
ATOM 1403 C CA . LEU A 1 173 ? -20.780 -18.319 16.705 1.00 30.27 173 LEU A CA 1
ATOM 1404 C C . LEU A 1 173 ? -20.340 -17.735 15.346 1.00 30.27 173 LEU A C 1
ATOM 1406 O O . LEU A 1 173 ? -19.294 -18.117 14.829 1.00 30.27 173 LEU A O 1
ATOM 1410 N N . GLY A 1 174 ? -21.107 -16.761 14.832 1.00 29.30 174 GLY A N 1
ATOM 1411 C CA . GLY A 1 174 ? -20.650 -15.698 13.913 1.00 29.30 174 GLY A CA 1
ATOM 1412 C C . GLY A 1 174 ? -20.455 -16.033 12.423 1.00 29.30 174 GLY A C 1
ATOM 1413 O O . GLY A 1 174 ? -19.320 -16.220 11.994 1.00 29.30 174 GLY A O 1
ATOM 1414 N N . SER A 1 175 ? -21.522 -16.036 11.601 1.00 27.78 175 SER A N 1
ATOM 1415 C CA . SER A 1 175 ? -21.388 -16.243 10.140 1.00 27.78 175 SER A CA 1
ATOM 1416 C C . SER A 1 175 ? -22.656 -15.906 9.310 1.00 27.78 175 SER A C 1
ATOM 1418 O O . SER A 1 175 ? -23.709 -16.462 9.627 1.00 27.78 175 SER A O 1
ATOM 1420 N N . TYR A 1 176 ? -22.558 -15.144 8.202 1.00 31.92 176 TYR A N 1
ATOM 1421 C CA . TYR A 1 176 ? -23.465 -15.265 7.026 1.00 31.92 176 TYR A CA 1
ATOM 1422 C C . TYR A 1 176 ? -22.628 -15.616 5.764 1.00 31.92 176 TYR A C 1
ATOM 1424 O O . TYR A 1 176 ? -21.807 -16.522 5.883 1.00 31.92 176 TYR A O 1
ATOM 1432 N N . LYS A 1 177 ? -22.822 -15.037 4.551 1.00 29.61 177 LYS A N 1
ATOM 1433 C CA . LYS A 1 177 ? -22.082 -15.443 3.317 1.00 29.61 177 LYS A CA 1
ATOM 1434 C C . LYS A 1 177 ? -21.891 -14.376 2.199 1.00 29.61 177 LYS A C 1
ATOM 1436 O O . LYS A 1 177 ? -22.818 -13.630 1.904 1.00 29.61 177 LYS A O 1
ATOM 1441 N N . ILE A 1 178 ? -20.736 -14.420 1.503 1.00 31.72 178 ILE A N 1
ATOM 1442 C CA . ILE A 1 178 ? -20.375 -13.800 0.192 1.00 31.72 178 ILE A CA 1
ATOM 1443 C C . ILE A 1 178 ? -20.146 -14.899 -0.864 1.00 31.72 178 ILE A C 1
ATOM 1445 O O . ILE A 1 178 ? -19.691 -15.984 -0.524 1.00 31.72 178 ILE A O 1
ATOM 1449 N N . PHE A 1 179 ? -20.452 -14.655 -2.139 1.00 36.56 179 PHE A N 1
ATOM 1450 C CA . PHE A 1 179 ? -20.232 -15.623 -3.223 1.00 36.56 179 PHE A CA 1
ATOM 1451 C C . PHE A 1 179 ? -18.778 -15.629 -3.732 1.00 36.56 179 PHE A C 1
ATOM 1453 O O . PHE A 1 179 ? -18.244 -14.588 -4.104 1.00 36.56 179 PHE A O 1
ATOM 1460 N N . ASP A 1 180 ? -18.165 -16.809 -3.777 1.00 33.53 180 ASP A N 1
ATOM 1461 C CA . ASP A 1 180 ? -16.834 -17.071 -4.321 1.00 33.53 180 ASP A CA 1
ATOM 1462 C C . ASP A 1 180 ? -16.946 -17.367 -5.826 1.00 33.53 180 ASP A C 1
ATOM 1464 O O . ASP A 1 180 ? -17.457 -18.415 -6.234 1.00 33.53 180 ASP A O 1
ATOM 1468 N N . GLY A 1 181 ? -16.491 -16.425 -6.657 1.00 28.42 181 GLY A N 1
ATOM 1469 C CA . GLY A 1 181 ? -16.574 -16.519 -8.118 1.00 28.42 181 GLY A CA 1
ATOM 1470 C C . GLY A 1 181 ? -15.649 -17.563 -8.755 1.00 28.42 181 GLY A C 1
ATOM 1471 O O . GLY A 1 181 ? -15.833 -17.878 -9.928 1.00 28.42 181 GLY A O 1
ATOM 1472 N N . TYR A 1 182 ? -14.687 -18.109 -8.005 1.00 29.97 182 TYR A N 1
ATOM 1473 C CA . TYR A 1 182 ? -13.762 -19.143 -8.477 1.00 29.97 182 TYR A CA 1
ATOM 1474 C C . TYR A 1 182 ? -14.302 -20.552 -8.182 1.00 29.97 182 TYR A C 1
ATOM 1476 O O . TYR A 1 182 ? -14.119 -21.475 -8.973 1.00 29.97 182 TYR A O 1
ATOM 1484 N N . LEU A 1 183 ? -15.006 -20.712 -7.054 1.00 31.50 183 LEU A N 1
ATOM 1485 C CA . LEU A 1 183 ? -15.600 -21.980 -6.611 1.00 31.50 183 LEU A CA 1
ATOM 1486 C C . LEU A 1 183 ? -17.095 -22.130 -6.930 1.00 31.50 183 LEU A C 1
ATOM 1488 O O . LEU A 1 183 ? -17.629 -23.231 -6.817 1.00 31.50 183 LEU A O 1
ATOM 1492 N N . GLY A 1 184 ? -17.796 -21.050 -7.285 1.00 26.56 184 GLY A N 1
ATOM 1493 C CA . GLY A 1 184 ? -19.231 -21.079 -7.584 1.00 26.56 184 GLY A CA 1
ATOM 1494 C C . GLY A 1 184 ? -20.125 -21.328 -6.359 1.00 26.56 184 GLY A C 1
ATOM 1495 O O . GLY A 1 184 ? -21.227 -21.859 -6.500 1.00 26.56 184 GLY A O 1
ATOM 1496 N N . THR A 1 185 ? -19.666 -20.983 -5.148 1.00 28.94 185 THR A N 1
ATOM 1497 C CA . THR A 1 185 ? -20.384 -21.251 -3.883 1.00 28.94 185 THR A CA 1
ATOM 1498 C C . THR A 1 185 ? -20.385 -20.049 -2.930 1.00 28.94 185 THR A C 1
ATOM 1500 O O . THR A 1 185 ? -19.658 -19.084 -3.121 1.00 28.94 185 THR A O 1
ATOM 1503 N N . TYR A 1 186 ? -21.215 -20.086 -1.881 1.00 31.92 186 TYR A N 1
ATOM 1504 C CA . TYR A 1 186 ? -21.349 -19.003 -0.893 1.00 31.92 186 TYR A CA 1
ATOM 1505 C C . TYR A 1 186 ? -20.542 -19.266 0.410 1.00 31.92 186 TYR A C 1
ATOM 1507 O O . TYR A 1 186 ? -20.604 -20.368 0.968 1.00 31.92 186 TYR A O 1
ATOM 1515 N N . LYS A 1 187 ? -19.886 -18.230 0.966 1.00 34.59 187 LYS A N 1
ATOM 1516 C CA . LYS A 1 187 ? -18.851 -18.241 2.030 1.00 34.59 187 LYS A CA 1
ATOM 1517 C C . LYS A 1 187 ? -18.874 -17.000 2.974 1.00 34.59 187 LYS A C 1
ATOM 1519 O O . LYS A 1 187 ? -18.607 -15.888 2.544 1.00 34.59 187 LYS A O 1
ATOM 1524 N N . THR A 1 188 ? -19.155 -17.155 4.270 1.00 34.09 188 THR A N 1
ATOM 1525 C CA . THR A 1 188 ? -18.517 -16.398 5.390 1.00 34.09 188 THR A CA 1
ATOM 1526 C C . THR A 1 188 ? -19.225 -15.174 6.071 1.00 34.09 188 THR A C 1
ATOM 1528 O O . THR A 1 188 ? -19.584 -15.222 7.249 1.00 34.09 188 THR A O 1
ATOM 1531 N N . TYR A 1 189 ? -19.331 -14.022 5.389 1.00 37.53 189 TYR A N 1
ATOM 1532 C CA . TYR A 1 189 ? -19.321 -12.660 6.011 1.00 37.53 189 TYR A CA 1
ATOM 1533 C C . TYR A 1 189 ? -20.686 -12.076 6.491 1.00 37.53 189 TYR A C 1
ATOM 1535 O O . TYR A 1 189 ? -21.728 -12.665 6.226 1.00 37.53 189 TYR A O 1
ATOM 1543 N N . ASN A 1 190 ? -20.705 -10.924 7.203 1.00 32.03 190 ASN A N 1
ATOM 1544 C CA . ASN A 1 190 ? -21.784 -10.517 8.144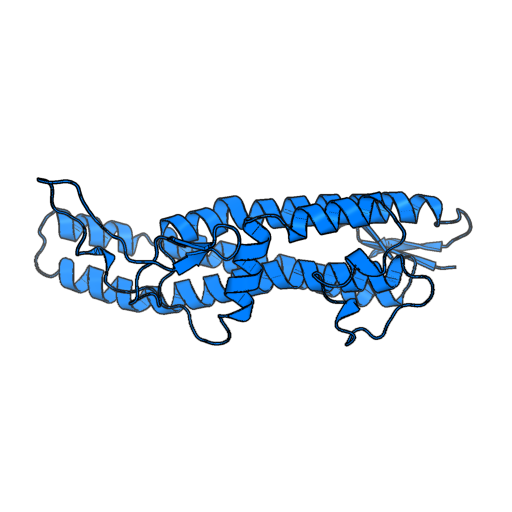 1.00 32.03 190 ASN A CA 1
ATOM 1545 C C . ASN A 1 190 ? -22.437 -9.111 7.894 1.00 32.03 190 ASN A C 1
ATOM 1547 O O . ASN A 1 190 ? -21.828 -8.081 8.128 1.00 32.03 190 ASN A O 1
ATOM 1551 N N . LYS A 1 191 ? -23.727 -9.026 7.529 1.00 31.02 191 LYS A N 1
ATOM 1552 C CA . LYS A 1 191 ? -24.458 -7.844 6.970 1.00 31.02 191 LYS A CA 1
ATOM 1553 C C . LYS A 1 191 ? -24.636 -6.553 7.831 1.00 31.02 191 LYS A C 1
ATOM 1555 O O . LYS A 1 191 ? -25.455 -5.716 7.470 1.00 31.02 191 LYS A O 1
ATOM 1560 N N . ASN A 1 192 ? -23.898 -6.352 8.926 1.00 33.44 192 ASN A N 1
ATOM 1561 C CA . ASN A 1 192 ? -23.802 -5.037 9.603 1.00 33.44 192 ASN A CA 1
ATOM 1562 C C . ASN A 1 192 ? -22.326 -4.597 9.637 1.00 33.44 192 ASN A C 1
ATOM 1564 O O . ASN A 1 192 ? -21.801 -4.221 10.682 1.00 33.44 192 ASN A O 1
ATOM 1568 N N . LEU A 1 193 ? -21.635 -4.802 8.516 1.00 36.59 193 LEU A N 1
ATOM 1569 C CA . LEU A 1 193 ? -20.236 -4.450 8.319 1.00 36.59 193 LEU A CA 1
ATOM 1570 C C . LEU A 1 193 ? -20.155 -3.000 7.854 1.00 36.59 193 LEU A C 1
ATOM 1572 O O . LEU A 1 193 ? -20.082 -2.742 6.658 1.00 36.59 193 LEU A O 1
ATOM 1576 N N . ASP A 1 194 ? -20.140 -2.088 8.816 1.00 34.88 194 ASP A N 1
ATOM 1577 C CA . ASP A 1 194 ? -19.370 -0.858 8.645 1.00 34.88 194 ASP A CA 1
ATOM 1578 C C . ASP A 1 194 ? -17.896 -1.100 9.078 1.00 34.88 194 ASP A C 1
ATOM 1580 O O . ASP A 1 194 ? -16.994 -0.413 8.621 1.00 34.88 194 ASP A O 1
ATOM 1584 N N . VAL A 1 195 ? -17.624 -2.137 9.890 1.00 36.97 195 VAL A N 1
ATOM 1585 C CA . VAL A 1 195 ? -16.378 -2.344 10.668 1.00 36.97 195 VAL A CA 1
ATOM 1586 C C . VAL A 1 195 ? -15.269 -3.122 9.959 1.00 36.97 195 VAL A C 1
ATOM 1588 O O . VAL A 1 195 ? -15.533 -4.195 9.416 1.00 36.97 195 VAL A O 1
ATOM 1591 N N . LEU A 1 196 ? -14.012 -2.720 10.184 1.00 40.97 196 LEU A N 1
ATOM 1592 C CA . LEU A 1 196 ? -12.854 -3.629 10.175 1.00 40.97 196 LEU A CA 1
ATOM 1593 C C . LEU A 1 196 ? -12.548 -4.149 11.600 1.00 40.97 196 LEU A C 1
ATOM 1595 O O . LEU A 1 196 ? -12.221 -3.356 12.483 1.00 40.97 196 LEU A O 1
ATOM 1599 N N . PRO A 1 197 ? -12.635 -5.465 11.876 1.00 47.16 197 PRO A N 1
ATOM 1600 C CA . PRO A 1 197 ? -12.273 -6.038 13.172 1.00 47.16 197 PRO A CA 1
ATOM 1601 C C . PRO A 1 197 ? -10.872 -5.681 13.676 1.00 47.16 197 PRO A C 1
ATOM 1603 O O . PRO A 1 197 ? -9.915 -5.643 12.913 1.00 47.16 197 PRO A O 1
ATOM 1606 N N . GLN A 1 198 ? -10.696 -5.558 14.996 1.00 42.12 198 GLN A N 1
ATOM 1607 C CA . GLN A 1 198 ? -9.395 -5.232 15.610 1.00 42.12 198 GLN A CA 1
ATOM 1608 C C . GLN A 1 198 ? -8.275 -6.238 15.261 1.00 42.12 198 GLN A C 1
ATOM 1610 O O . GLN A 1 198 ? -7.099 -5.880 15.205 1.00 42.12 198 GLN A O 1
ATOM 1615 N N . LYS A 1 199 ? -8.621 -7.504 14.979 1.00 42.84 199 LYS A N 1
ATOM 1616 C CA . LYS A 1 199 ? -7.672 -8.503 14.448 1.00 42.84 199 LYS A CA 1
ATOM 1617 C C . LYS A 1 199 ? -7.232 -8.190 13.015 1.00 42.84 199 LYS A C 1
ATOM 1619 O O . LYS A 1 199 ? -6.072 -8.410 12.688 1.00 42.84 199 LYS A O 1
ATOM 1624 N N . GLU A 1 200 ? -8.132 -7.653 12.198 1.00 55.91 200 GLU A N 1
ATOM 1625 C CA . GLU A 1 200 ? -7.843 -7.189 10.840 1.00 55.91 200 GLU A CA 1
ATOM 1626 C C . GLU A 1 200 ? -7.066 -5.867 10.875 1.00 55.91 200 GLU A C 1
ATOM 1628 O O . GLU A 1 200 ? -6.096 -5.740 10.143 1.00 55.91 200 GLU A O 1
ATOM 1633 N N . LEU A 1 201 ? -7.361 -4.938 11.796 1.00 61.16 201 LEU A N 1
ATOM 1634 C CA . LEU A 1 201 ? -6.548 -3.729 12.015 1.00 61.16 201 LEU A CA 1
ATOM 1635 C C . LEU A 1 201 ? -5.107 -4.064 12.437 1.00 61.16 201 LEU A C 1
ATOM 1637 O O . LEU A 1 201 ? -4.155 -3.542 11.858 1.00 61.16 201 LEU A O 1
ATOM 1641 N N . ASN A 1 202 ? -4.929 -4.987 13.387 1.00 62.19 202 ASN A N 1
ATOM 1642 C CA . ASN A 1 202 ? -3.602 -5.470 13.775 1.00 62.19 202 ASN A CA 1
ATOM 1643 C C . ASN A 1 202 ? -2.879 -6.187 12.623 1.00 62.19 202 ASN A C 1
ATOM 1645 O O . ASN A 1 202 ? -1.666 -6.049 12.493 1.00 62.19 202 ASN A O 1
ATOM 1649 N N . TRP A 1 203 ? -3.590 -6.925 11.770 1.00 73.56 203 TRP A N 1
ATOM 1650 C CA . TRP A 1 203 ? -3.009 -7.522 10.565 1.00 73.56 203 TRP A CA 1
ATOM 1651 C C . TRP A 1 203 ? -2.661 -6.465 9.499 1.00 73.56 203 TRP A C 1
ATOM 1653 O O . TRP A 1 203 ? -1.589 -6.539 8.901 1.00 73.56 203 TRP A O 1
ATOM 1663 N N . ILE A 1 204 ? -3.479 -5.421 9.321 1.00 70.31 204 ILE A N 1
ATOM 1664 C CA . ILE A 1 204 ? -3.176 -4.287 8.435 1.00 70.31 204 ILE A CA 1
ATOM 1665 C C . ILE A 1 204 ? -1.864 -3.621 8.871 1.00 70.31 204 ILE A C 1
ATOM 1667 O O . ILE A 1 204 ? -0.943 -3.480 8.067 1.00 70.31 204 ILE A O 1
ATOM 1671 N N . VAL A 1 205 ? -1.758 -3.255 10.151 1.00 74.88 205 VAL A N 1
ATOM 1672 C CA . VAL A 1 205 ? -0.584 -2.572 10.716 1.00 74.88 205 VAL A CA 1
ATOM 1673 C C . VAL A 1 205 ? 0.668 -3.455 10.664 1.00 74.88 205 VAL A C 1
ATOM 1675 O O . VAL A 1 205 ? 1.696 -3.024 10.144 1.00 74.88 205 VAL A O 1
ATOM 1678 N N . ASN A 1 206 ? 0.592 -4.694 11.163 1.00 74.62 206 ASN A N 1
ATOM 1679 C CA . ASN A 1 206 ? 1.778 -5.536 11.367 1.00 74.62 206 ASN A CA 1
ATOM 1680 C C . ASN A 1 206 ? 2.174 -6.379 10.143 1.00 74.62 206 ASN A C 1
ATOM 1682 O O . ASN A 1 206 ? 3.339 -6.747 10.010 1.00 74.62 206 ASN A O 1
ATOM 1686 N N . THR A 1 207 ? 1.230 -6.722 9.263 1.00 80.25 207 THR A N 1
ATOM 1687 C CA . THR A 1 207 ? 1.459 -7.631 8.126 1.00 80.25 207 THR A CA 1
ATOM 1688 C C . THR A 1 207 ? 1.320 -6.902 6.797 1.00 80.25 207 THR A C 1
ATOM 1690 O O . THR A 1 207 ? 2.259 -6.893 6.004 1.00 80.25 207 THR A O 1
ATOM 1693 N N . LEU A 1 208 ? 0.186 -6.241 6.556 1.00 82.69 208 LEU A N 1
ATOM 1694 C CA . LEU A 1 208 ? -0.133 -5.673 5.246 1.00 82.69 208 LEU A CA 1
ATOM 1695 C C . LEU A 1 208 ? 0.798 -4.512 4.872 1.00 82.69 208 LEU A C 1
ATOM 1697 O O . LEU A 1 208 ? 1.327 -4.472 3.762 1.00 82.69 208 LEU A O 1
ATOM 1701 N N . VAL A 1 209 ? 1.067 -3.596 5.809 1.00 90.94 209 VAL A N 1
ATOM 1702 C CA . VAL A 1 209 ? 2.035 -2.505 5.599 1.00 90.94 209 VAL A CA 1
ATOM 1703 C C . VAL A 1 209 ? 3.431 -3.051 5.278 1.00 90.94 209 VAL A C 1
ATOM 1705 O O . VAL A 1 209 ? 4.111 -2.511 4.402 1.00 90.94 209 VAL A O 1
ATOM 1708 N N . GLN A 1 210 ? 3.863 -4.116 5.958 1.00 92.75 210 GLN A N 1
ATOM 1709 C CA . GLN A 1 210 ? 5.177 -4.721 5.743 1.00 92.75 210 GLN A CA 1
ATOM 1710 C C . GLN A 1 210 ? 5.257 -5.427 4.382 1.00 92.75 210 GLN A C 1
ATOM 1712 O O . GLN A 1 210 ? 6.181 -5.161 3.616 1.00 92.75 210 GLN A O 1
ATOM 1717 N N . TRP A 1 211 ? 4.240 -6.213 4.022 1.00 94.62 211 TRP A N 1
ATOM 1718 C CA . TRP A 1 211 ? 4.130 -6.862 2.712 1.00 94.62 211 TRP A CA 1
ATOM 1719 C C . TRP A 1 211 ? 4.145 -5.839 1.557 1.00 94.62 211 TRP A C 1
ATOM 1721 O O . TRP A 1 211 ? 4.812 -6.053 0.541 1.00 94.62 211 TRP A O 1
ATOM 1731 N N . VAL A 1 212 ? 3.499 -4.673 1.716 1.00 95.06 212 VAL A N 1
ATOM 1732 C CA . VAL A 1 212 ? 3.570 -3.577 0.727 1.00 95.06 212 VAL A CA 1
ATOM 1733 C C . VAL A 1 212 ? 4.964 -2.942 0.673 1.00 95.06 212 VAL A C 1
ATOM 1735 O O . VAL A 1 212 ? 5.440 -2.637 -0.424 1.00 95.06 212 VAL A O 1
ATOM 1738 N N . LYS A 1 213 ? 5.639 -2.739 1.815 1.00 93.31 213 LYS A N 1
ATOM 1739 C CA . LYS A 1 213 ? 7.023 -2.222 1.859 1.00 93.31 213 LYS A CA 1
ATOM 1740 C C . LYS A 1 213 ? 7.981 -3.164 1.119 1.00 93.31 213 LYS A C 1
ATOM 1742 O O . LYS A 1 213 ? 8.738 -2.702 0.267 1.00 93.31 213 LYS A O 1
ATOM 1747 N N . GLU A 1 214 ? 7.898 -4.464 1.390 1.00 94.81 214 GLU A N 1
ATOM 1748 C CA . GLU A 1 214 ? 8.730 -5.506 0.775 1.00 94.81 214 GLU A CA 1
ATOM 1749 C C . GLU A 1 214 ? 8.487 -5.627 -0.731 1.00 94.81 214 GLU A C 1
ATOM 1751 O O . GLU A 1 214 ? 9.435 -5.565 -1.514 1.00 94.81 214 GLU A O 1
ATOM 1756 N N . ASN A 1 215 ? 7.228 -5.704 -1.170 1.00 95.50 215 ASN A N 1
ATOM 1757 C CA . ASN A 1 215 ? 6.922 -5.807 -2.596 1.00 95.50 215 ASN A CA 1
ATOM 1758 C C . ASN A 1 215 ? 7.312 -4.546 -3.376 1.00 95.50 215 ASN A C 1
ATOM 1760 O O . ASN A 1 215 ? 7.862 -4.667 -4.469 1.00 95.50 215 ASN A O 1
ATOM 1764 N N . ASN A 1 216 ? 7.125 -3.343 -2.818 1.00 92.88 216 ASN A N 1
ATOM 1765 C CA . ASN A 1 216 ? 7.639 -2.126 -3.453 1.00 92.88 216 ASN A CA 1
ATOM 1766 C C . ASN A 1 216 ? 9.176 -2.093 -3.502 1.00 92.88 216 ASN A C 1
ATOM 1768 O O . ASN A 1 216 ? 9.724 -1.547 -4.455 1.00 92.88 216 ASN A O 1
ATOM 1772 N N . LEU A 1 217 ? 9.878 -2.644 -2.505 1.00 92.19 217 LEU A N 1
ATOM 1773 C CA . LEU A 1 217 ? 11.340 -2.736 -2.527 1.00 92.19 217 LEU A CA 1
ATOM 1774 C C . LEU A 1 217 ? 11.813 -3.685 -3.637 1.00 92.19 217 LEU A C 1
ATOM 1776 O O . LEU A 1 217 ? 12.592 -3.262 -4.484 1.00 92.19 217 LEU A O 1
ATOM 1780 N N . LEU A 1 218 ? 11.282 -4.913 -3.688 1.00 93.25 218 LEU A N 1
ATOM 1781 C CA . LEU A 1 218 ? 11.595 -5.900 -4.733 1.00 93.25 218 LEU A CA 1
ATOM 1782 C C . LEU A 1 218 ? 11.350 -5.340 -6.141 1.00 93.25 218 LEU A C 1
ATOM 1784 O O . LEU A 1 218 ? 12.194 -5.455 -7.027 1.00 93.25 218 LEU A O 1
ATOM 1788 N N . LEU A 1 219 ? 10.205 -4.684 -6.329 1.00 94.12 219 LEU A N 1
ATOM 1789 C CA . LEU A 1 219 ? 9.836 -4.036 -7.581 1.00 94.12 219 LEU A CA 1
ATOM 1790 C C . LEU A 1 219 ? 10.807 -2.906 -7.979 1.00 94.12 219 LEU A C 1
ATOM 1792 O O . LEU A 1 219 ? 11.179 -2.810 -9.148 1.00 94.12 219 LEU A O 1
ATOM 1796 N N . LEU A 1 220 ? 11.249 -2.067 -7.033 1.00 91.81 220 LEU A N 1
ATOM 1797 C CA . LEU A 1 220 ? 12.259 -1.030 -7.289 1.00 91.81 220 LEU A CA 1
ATOM 1798 C C . LEU A 1 220 ? 13.632 -1.632 -7.614 1.00 91.81 220 LEU A C 1
ATOM 1800 O O . LEU A 1 220 ? 14.294 -1.146 -8.530 1.00 91.81 220 LEU A O 1
ATOM 1804 N N . THR A 1 221 ? 14.039 -2.700 -6.919 1.00 91.06 221 THR A N 1
ATOM 1805 C CA . THR A 1 221 ? 15.286 -3.428 -7.194 1.00 91.06 221 THR A CA 1
ATOM 1806 C C . THR A 1 221 ? 15.298 -4.000 -8.612 1.00 91.06 221 THR A C 1
ATOM 1808 O O . THR A 1 221 ? 16.287 -3.827 -9.318 1.00 91.06 221 THR A O 1
ATOM 1811 N N . GLU A 1 222 ? 14.198 -4.594 -9.084 1.00 92.25 222 GLU A N 1
ATOM 1812 C CA . GLU A 1 222 ? 14.129 -5.097 -10.461 1.00 92.25 222 GLU A CA 1
ATOM 1813 C C . GLU A 1 222 ? 14.178 -3.980 -11.514 1.00 92.25 222 GLU A C 1
ATOM 1815 O O . GLU A 1 222 ? 14.835 -4.148 -12.543 1.00 92.25 222 GLU A O 1
ATOM 1820 N N . ILE A 1 223 ? 13.565 -2.812 -11.265 1.00 91.38 223 ILE A N 1
ATOM 1821 C CA . ILE A 1 223 ? 13.754 -1.654 -12.157 1.00 91.38 223 ILE A CA 1
ATOM 1822 C C . ILE A 1 223 ? 15.221 -1.206 -12.141 1.00 91.38 223 ILE A C 1
ATOM 1824 O O . ILE A 1 223 ? 15.796 -1.013 -13.213 1.00 91.38 223 ILE A O 1
ATOM 1828 N N . LYS A 1 224 ? 15.840 -1.075 -10.961 1.00 89.50 224 LYS A N 1
ATOM 1829 C CA . LYS A 1 224 ? 17.244 -0.663 -10.814 1.00 89.50 224 LYS A CA 1
ATOM 1830 C C . LYS A 1 224 ? 18.187 -1.603 -11.575 1.00 89.50 224 LYS A C 1
ATOM 1832 O O . LYS A 1 224 ? 18.965 -1.136 -12.398 1.00 89.50 224 LYS A O 1
ATOM 1837 N N . ASN A 1 225 ? 18.009 -2.919 -11.438 1.00 89.56 225 ASN A N 1
ATOM 1838 C CA . ASN A 1 225 ? 18.757 -3.949 -12.174 1.00 89.56 225 ASN A CA 1
ATOM 1839 C C . ASN A 1 225 ? 18.670 -3.803 -13.713 1.00 89.56 225 ASN A C 1
ATOM 1841 O O . ASN A 1 225 ? 19.565 -4.250 -14.438 1.00 89.56 225 ASN A O 1
ATOM 1845 N N . ILE A 1 226 ? 17.587 -3.211 -14.230 1.00 88.44 226 ILE A N 1
ATOM 1846 C CA . ILE A 1 226 ? 17.408 -2.890 -15.655 1.00 88.44 226 ILE A CA 1
ATOM 1847 C C . ILE A 1 226 ? 18.010 -1.519 -15.995 1.00 88.44 226 ILE A C 1
ATOM 1849 O O . ILE A 1 226 ? 18.589 -1.363 -17.070 1.00 88.44 226 ILE A O 1
ATOM 1853 N N . GLN A 1 227 ? 17.891 -0.533 -15.104 1.00 87.44 227 GLN A N 1
ATOM 1854 C CA . GLN A 1 227 ? 18.470 0.804 -15.260 1.00 87.44 227 GLN A CA 1
ATOM 1855 C C . GLN A 1 227 ? 20.000 0.783 -15.248 1.00 87.44 227 GLN A C 1
ATOM 1857 O O . GLN A 1 227 ? 20.605 1.440 -16.088 1.00 87.44 227 GLN A O 1
ATOM 1862 N N . ASP A 1 228 ? 20.626 -0.035 -14.403 1.00 85.12 228 ASP A N 1
ATOM 1863 C CA . ASP A 1 228 ? 22.086 -0.199 -14.333 1.00 85.12 228 ASP A CA 1
ATOM 1864 C C . ASP A 1 228 ? 22.686 -0.680 -15.670 1.00 85.12 228 ASP A C 1
ATOM 1866 O O . ASP A 1 228 ? 23.842 -0.409 -15.974 1.00 85.12 228 ASP A O 1
ATOM 1870 N N . ARG A 1 229 ? 21.886 -1.347 -16.518 1.00 81.88 229 ARG A N 1
ATOM 1871 C CA . ARG A 1 229 ? 22.268 -1.761 -17.885 1.00 81.88 229 ARG A CA 1
ATOM 1872 C C . ARG A 1 229 ? 22.008 -0.693 -18.956 1.00 81.88 229 ARG A C 1
ATOM 1874 O O . ARG A 1 229 ? 22.380 -0.893 -20.110 1.00 81.88 229 ARG A O 1
ATOM 1881 N N . LYS A 1 230 ? 21.302 0.384 -18.603 1.00 81.88 230 LYS A N 1
ATOM 1882 C CA . LYS A 1 230 ? 20.941 1.519 -19.472 1.00 81.88 230 LYS A CA 1
ATOM 1883 C C . LYS A 1 230 ? 21.760 2.779 -19.169 1.00 81.88 230 LYS A C 1
ATOM 1885 O O . LYS A 1 230 ? 21.849 3.641 -20.038 1.00 81.88 230 LYS A O 1
ATOM 1890 N N . ILE A 1 231 ? 22.296 2.909 -17.955 1.00 83.94 231 ILE A N 1
ATOM 1891 C CA . ILE A 1 231 ? 23.162 4.020 -17.551 1.00 83.94 231 ILE A CA 1
ATOM 1892 C C . ILE A 1 231 ? 24.508 3.881 -18.271 1.00 83.94 231 ILE A C 1
ATOM 1894 O O . ILE A 1 231 ? 25.179 2.858 -18.180 1.00 83.94 231 ILE A O 1
ATOM 1898 N N . ASP A 1 232 ? 24.896 4.934 -18.981 1.00 77.25 232 ASP A N 1
ATOM 1899 C CA . ASP A 1 232 ? 26.209 5.087 -19.609 1.00 77.25 232 ASP A CA 1
ATOM 1900 C C . ASP A 1 232 ? 27.126 5.859 -18.644 1.00 77.25 232 ASP A C 1
ATOM 1902 O O . ASP A 1 232 ? 26.715 6.864 -18.059 1.00 77.25 232 ASP A O 1
ATOM 1906 N N . GLU A 1 233 ? 28.372 5.409 -18.475 1.00 72.06 233 GLU A N 1
ATOM 1907 C CA . GLU A 1 233 ? 29.375 6.043 -17.601 1.00 72.06 233 GLU A CA 1
ATOM 1908 C C . GLU A 1 233 ? 29.664 7.509 -17.984 1.00 72.06 233 GLU A C 1
ATOM 1910 O O . GLU A 1 233 ? 30.099 8.299 -17.148 1.00 72.06 233 GLU A O 1
ATOM 1915 N N . ASN A 1 234 ? 29.369 7.903 -19.229 1.00 75.31 234 ASN A N 1
ATOM 1916 C CA . ASN A 1 234 ? 29.479 9.277 -19.724 1.00 75.31 234 ASN A CA 1
ATOM 1917 C C . ASN A 1 234 ? 28.285 10.177 -19.331 1.00 75.31 234 ASN A C 1
ATOM 1919 O O . ASN A 1 234 ? 28.188 11.321 -19.790 1.00 75.31 234 ASN A O 1
ATOM 1923 N N . TRP A 1 235 ? 27.319 9.682 -18.550 1.00 84.12 235 TRP A N 1
ATOM 1924 C CA . TRP A 1 235 ? 26.188 10.476 -18.068 1.00 84.12 235 TRP A CA 1
ATOM 1925 C C . TRP A 1 235 ? 26.472 11.126 -16.710 1.00 84.12 235 TRP A C 1
ATOM 1927 O O . TRP A 1 235 ? 27.035 10.527 -15.797 1.00 84.12 235 TRP A O 1
ATOM 1937 N N . ASN A 1 236 ? 26.002 12.361 -16.551 1.00 84.44 236 ASN A N 1
ATOM 1938 C CA . ASN A 1 236 ? 26.149 13.128 -15.323 1.00 84.44 236 ASN A CA 1
ATOM 1939 C C . ASN A 1 236 ? 25.131 12.653 -14.275 1.00 84.44 236 ASN A C 1
ATOM 1941 O O . ASN A 1 236 ? 23.920 12.808 -14.453 1.00 84.44 236 ASN A O 1
ATOM 1945 N N . LEU A 1 237 ? 25.633 12.115 -13.165 1.00 84.50 237 LEU A N 1
ATOM 1946 C CA . LEU A 1 237 ? 24.832 11.733 -12.003 1.00 84.50 237 LEU A CA 1
ATOM 1947 C C . LEU A 1 237 ? 24.497 12.952 -11.130 1.00 84.50 237 LEU A C 1
ATOM 1949 O O . LEU A 1 237 ? 25.393 13.642 -10.640 1.00 84.50 237 LEU A O 1
ATOM 1953 N N . ILE A 1 238 ? 23.209 13.159 -10.854 1.00 83.56 238 ILE A N 1
ATOM 1954 C CA . ILE A 1 238 ? 22.705 14.170 -9.919 1.00 83.56 238 ILE A CA 1
ATOM 1955 C C . ILE A 1 238 ? 22.133 13.483 -8.671 1.00 83.56 238 ILE A C 1
ATOM 1957 O O . ILE A 1 238 ? 21.226 12.657 -8.753 1.00 83.56 238 ILE A O 1
ATOM 1961 N N . TYR A 1 239 ? 22.630 13.856 -7.493 1.00 82.19 239 TYR A N 1
ATOM 1962 C CA . TYR A 1 239 ? 22.102 13.383 -6.208 1.00 82.19 239 TYR A CA 1
ATOM 1963 C C . TYR A 1 239 ? 20.877 14.200 -5.764 1.00 82.19 239 TYR A C 1
ATOM 1965 O O . TYR A 1 239 ? 20.898 15.429 -5.865 1.00 82.19 239 TYR A O 1
ATOM 1973 N N . VAL A 1 240 ? 19.841 13.523 -5.247 1.00 73.56 240 VAL A N 1
ATOM 1974 C CA . VAL A 1 240 ? 18.563 14.110 -4.779 1.00 73.56 240 VAL A CA 1
ATOM 1975 C C . VAL A 1 240 ? 18.156 13.558 -3.408 1.00 73.56 240 VAL A C 1
ATOM 1977 O O . VAL A 1 240 ? 18.475 12.380 -3.124 1.00 73.56 240 VAL A O 1
#

Organism: Priestia megaterium (NCBI:txid1404)

Radius of gyration: 22.51 Å; chains: 1; bounding box: 54×38×64 Å

Secondary structure (DSSP, 8-state):
-EEEEETTTTEEESSGGGHHHHHHHHHHHHHHHHHHHHHHHHHT-HHHHHHHHHHHTT-TTHHHHHHHHHHHHHHHHHHHHHHHHHHHHHHHHHHHHHHHHHTSSSPPPTTSGGGSHHHHTTT---HHHHHHHHHHHHSHHHHHHHHHHHHTTS-----STTSTT--SS--------EEETTTTEEE---SS--PPPHHHHHHIIIIIHHHHHHHHHHHHHHHHHHHTTT--TTSEEEE-

Sequence (240 aa):
MEYYYFRDIDFYCINPSTVKYVRSLRQIRRRTEYHQNQLEKYLQDPLLEQLGQDFVDGLEGAALSLATHITQLDPIIDAESAALLQSLRSQFDIFAQIVNSELIPEPLDNRSPQVSFKGIGNVISFQNIKDKINEIQTDENFAFIDDVVNLSKHVIALSPKYMDSFDASNRQLGSYKIFDGYLGTYKTYNKNLDVLPQKELNWIVNTLVQWVKENNLLLLTEIKNIQDRKIDENWNLIYV

Foldseek 3Di:
DEKEAEPVLRFIGPFPVLVVLVVVLVVLLVQLVVLLVVLVCLLVPVVLVVLVVCVVVPPPCSVVVNVVVCQVSFQVNQVSLLSNLVSLLVSLLSLLVSCLRQAQPNRDDSPDPLSGLLNVLVRGPPVVLSVLSVVLVPDPLNVVSVVSNVVVVPAATDDPPVVVPDDPPDDDDAFDWDADPVVRDTDGDDPVGSYDDPVNSCCCSPPSSVVSVVSSSVSSVSSVVVVVVVDDPPYHYHYD